Protein AF-A0A3B0CMA8-F1 (afdb_monomer_lite)

Sequence (185 aa):
MLLIARDKTKPLERLKWAKNGLKLLDKAVAAAPNDSRIRYLRGRSAYRLPEKHFQRTQTVIEDYNFVLNQEVKLGSIDYTRLSYELGEAYRRIGRNEDAARCWTKLEQQTQDPEFKRLLGQKLQLLKGKPAVEHIESNESITSMLLKRTASAAGTVFLDWVEENKKKEERRERKRRKKEKKRKRH

pLDDT: mean 83.69, std 16.42, range [41.59, 98.44]

Radius of gyration: 21.38 Å; chains: 1; bounding box: 40×53×67 Å

InterPro domains:
  IPR011990 Tetratricopeptide-like helical domain superfamily [G3DSA:1.25.40.10] (10-141)
  IPR011990 Tetratricopeptide-like helical domain superfamily [SSF48452] (20-126)

Foldseek 3Di:
DLVVLVPDPDPVVSVVVLVVVLVVLVVVCVVPVLDLVSLVVNLVSLLPDDCLPPVCLVSNLVSLVSQLPDPDHDPPDDNLVSLLSNLVSCVSQQQLLVSLVSLVVSLVVDPDPVSVVVSVVSNVVSPPRDNGDHDDSPDDPVRVVVVVVCVPPPPPVVVVVVVVVVVVVVVVVVVVVVVVVVVVD

Structure (mmCIF, N/CA/C/O backbone):
data_AF-A0A3B0CMA8-F1
#
_entry.id   AF-A0A3B0CMA8-F1
#
loop_
_atom_site.group_PDB
_atom_site.id
_atom_site.type_symbol
_atom_site.label_atom_id
_atom_site.label_alt_id
_atom_site.label_comp_id
_atom_site.label_asym_id
_atom_site.label_entity_id
_atom_site.label_seq_id
_atom_site.pdbx_PDB_ins_code
_atom_site.Cartn_x
_atom_site.Cartn_y
_atom_site.Cartn_z
_atom_site.occupancy
_atom_site.B_iso_or_equiv
_atom_site.auth_seq_id
_atom_site.auth_comp_id
_atom_site.auth_asym_id
_atom_site.auth_atom_id
_atom_site.pdbx_PDB_model_num
ATOM 1 N N . MET A 1 1 ? 17.154 -2.423 -10.302 1.00 76.12 1 MET A N 1
ATOM 2 C CA . MET A 1 1 ? 16.879 -1.076 -10.868 1.00 76.12 1 MET A CA 1
ATOM 3 C C . MET A 1 1 ? 16.210 -0.122 -9.881 1.00 76.12 1 MET A C 1
ATOM 5 O O . MET A 1 1 ? 16.657 1.011 -9.791 1.00 76.12 1 MET A O 1
ATOM 9 N N . LEU A 1 2 ? 15.206 -0.545 -9.101 1.00 78.50 2 LEU A N 1
ATOM 10 C CA . LEU A 1 2 ? 14.664 0.296 -8.016 1.00 78.50 2 LEU A CA 1
ATOM 11 C C . LEU A 1 2 ? 15.704 0.622 -6.932 1.00 78.50 2 LEU A C 1
ATOM 13 O O . LEU A 1 2 ? 15.775 1.761 -6.491 1.00 78.50 2 LEU A O 1
ATOM 17 N N . LEU A 1 3 ? 16.560 -0.343 -6.576 1.00 82.12 3 LEU A N 1
ATOM 18 C CA . LEU A 1 3 ? 17.692 -0.103 -5.671 1.00 82.12 3 LEU A CA 1
ATOM 19 C C . LEU A 1 3 ? 18.660 0.946 -6.237 1.00 82.12 3 LEU A C 1
ATOM 21 O O . LEU A 1 3 ? 18.992 1.897 -5.550 1.00 82.12 3 LEU A O 1
ATOM 25 N N . ILE A 1 4 ? 18.980 0.865 -7.534 1.00 79.62 4 ILE A N 1
ATOM 26 C CA . ILE A 1 4 ? 19.801 1.883 -8.210 1.00 79.62 4 ILE A CA 1
ATOM 27 C C . ILE A 1 4 ? 19.158 3.267 -8.096 1.00 79.62 4 ILE A C 1
ATOM 29 O O . ILE A 1 4 ? 19.856 4.239 -7.845 1.00 79.62 4 ILE A O 1
ATOM 33 N N . ALA A 1 5 ? 17.834 3.372 -8.258 1.00 78.69 5 ALA A N 1
ATOM 34 C CA . ALA A 1 5 ? 17.130 4.643 -8.121 1.00 78.69 5 ALA A CA 1
ATOM 35 C C . ALA A 1 5 ? 17.292 5.252 -6.721 1.00 78.69 5 ALA A C 1
ATOM 37 O O . ALA A 1 5 ? 17.503 6.457 -6.616 1.00 78.69 5 ALA A O 1
ATOM 38 N N . ARG A 1 6 ? 17.216 4.430 -5.664 1.00 83.00 6 ARG A N 1
ATOM 39 C CA . ARG A 1 6 ? 17.401 4.868 -4.271 1.00 83.00 6 ARG A CA 1
ATOM 40 C C . ARG A 1 6 ? 18.747 5.561 -4.077 1.00 83.00 6 ARG A C 1
ATOM 42 O O . ARG A 1 6 ? 18.799 6.587 -3.411 1.00 83.00 6 ARG A O 1
ATOM 49 N N . ASP A 1 7 ? 19.787 5.031 -4.709 1.00 86.75 7 ASP A N 1
ATOM 50 C CA . ASP A 1 7 ? 21.162 5.493 -4.523 1.00 86.75 7 ASP A CA 1
ATOM 51 C C . ASP A 1 7 ? 21.525 6.670 -5.464 1.00 86.75 7 ASP A C 1
ATOM 53 O O . ASP A 1 7 ? 22.642 7.184 -5.433 1.00 86.75 7 ASP A O 1
ATOM 57 N N . LYS A 1 8 ? 20.591 7.140 -6.312 1.00 86.88 8 LYS A N 1
ATOM 58 C CA . LYS A 1 8 ? 20.798 8.330 -7.154 1.00 86.88 8 LYS A CA 1
ATOM 59 C C . LYS A 1 8 ? 20.472 9.621 -6.409 1.00 86.88 8 LYS A C 1
ATOM 61 O O . LYS A 1 8 ? 19.351 9.828 -5.952 1.00 86.88 8 LYS A O 1
ATOM 66 N N . THR A 1 9 ? 21.427 10.547 -6.430 1.00 86.06 9 THR A N 1
ATOM 67 C CA . THR A 1 9 ? 21.288 11.907 -5.888 1.00 86.06 9 THR A CA 1
ATOM 68 C C . THR A 1 9 ? 20.537 12.844 -6.839 1.00 86.06 9 THR A C 1
ATOM 70 O O . THR A 1 9 ? 19.748 13.677 -6.399 1.00 86.06 9 THR A O 1
ATOM 73 N N . LYS A 1 10 ? 20.716 12.681 -8.159 1.00 88.88 10 LYS A N 1
ATOM 74 C CA . LYS A 1 10 ? 20.058 13.508 -9.185 1.00 88.88 10 LYS A CA 1
ATOM 75 C C . LYS A 1 10 ? 18.576 13.121 -9.360 1.00 88.88 10 LYS A C 1
ATOM 77 O O . LYS A 1 10 ? 18.296 11.977 -9.741 1.00 88.88 10 LYS A O 1
ATOM 82 N N . PRO A 1 11 ? 17.613 14.054 -9.197 1.00 85.12 11 PRO A N 1
ATOM 83 C CA . PRO A 1 11 ? 16.179 13.740 -9.236 1.00 85.12 11 PRO A CA 1
ATOM 84 C C . PRO A 1 11 ? 15.692 13.078 -10.534 1.00 85.12 11 PRO A C 1
ATOM 86 O O . PRO A 1 11 ? 14.921 12.117 -10.485 1.00 85.12 11 PRO A O 1
ATOM 89 N N . LEU A 1 12 ? 16.158 13.551 -11.697 1.00 86.88 12 LEU A N 1
ATOM 90 C CA . LEU A 1 12 ? 15.753 13.005 -13.000 1.00 86.88 12 LEU A CA 1
ATOM 91 C C . LEU A 1 12 ? 16.277 11.581 -13.225 1.00 86.88 12 LEU A C 1
ATOM 93 O O . LEU A 1 12 ? 15.557 10.728 -13.749 1.00 86.88 12 LEU A O 1
ATOM 97 N N . GLU A 1 13 ? 17.505 11.293 -12.789 1.00 86.31 13 GLU A N 1
ATOM 98 C CA . GLU A 1 13 ? 18.059 9.939 -12.858 1.00 86.31 13 GLU A CA 1
ATOM 99 C C . GLU A 1 13 ? 17.306 8.993 -11.928 1.00 86.31 13 GLU A C 1
ATOM 101 O O . GLU A 1 13 ? 16.922 7.899 -12.347 1.00 86.31 13 GLU A O 1
ATOM 106 N N . ARG A 1 14 ? 17.025 9.431 -10.695 1.00 85.50 14 ARG A N 1
ATOM 107 C CA . ARG A 1 14 ? 16.215 8.668 -9.741 1.00 85.50 14 ARG A CA 1
ATOM 108 C C . ARG A 1 14 ? 14.851 8.315 -10.330 1.00 85.50 14 ARG A C 1
ATOM 110 O O . ARG A 1 14 ? 14.454 7.151 -10.296 1.00 85.50 14 ARG A O 1
ATOM 117 N N . LEU A 1 15 ? 14.165 9.282 -10.942 1.00 86.88 15 LEU A N 1
ATOM 118 C CA . LEU A 1 15 ? 12.881 9.048 -11.605 1.00 86.88 15 LEU A CA 1
ATOM 119 C C . LEU A 1 15 ? 13.002 8.030 -12.752 1.00 86.88 15 LEU A C 1
ATOM 121 O O . LEU A 1 15 ? 12.192 7.104 -12.842 1.00 86.88 15 LEU A O 1
ATOM 125 N N . LYS A 1 16 ? 14.018 8.172 -13.614 1.00 87.88 16 LYS A N 1
ATOM 126 C CA . LYS A 1 16 ? 14.279 7.253 -14.736 1.00 87.88 16 LYS A CA 1
ATOM 127 C C . LYS A 1 16 ? 14.483 5.817 -14.248 1.00 87.88 16 LYS A C 1
ATOM 129 O O . LYS A 1 16 ? 13.831 4.898 -14.748 1.00 87.88 16 LYS A O 1
ATOM 134 N N . TRP A 1 17 ? 15.358 5.615 -13.265 1.00 89.88 17 TRP A N 1
ATOM 135 C CA . TRP A 1 17 ? 15.661 4.285 -12.734 1.00 89.88 17 TRP A CA 1
ATOM 136 C C . TRP A 1 17 ? 14.481 3.674 -11.974 1.00 89.88 17 TRP A C 1
ATOM 138 O O . TRP A 1 17 ? 14.234 2.474 -12.120 1.00 89.88 17 TRP A O 1
ATOM 148 N N . ALA A 1 18 ? 13.700 4.488 -11.255 1.00 90.31 18 ALA A N 1
ATOM 149 C CA . ALA A 1 18 ? 12.473 4.037 -10.603 1.00 90.31 18 ALA A CA 1
ATOM 150 C C . ALA A 1 18 ? 11.464 3.516 -11.636 1.00 90.31 18 ALA A C 1
ATOM 152 O O . ALA A 1 18 ? 11.018 2.373 -11.533 1.00 90.31 18 ALA A O 1
ATOM 153 N N . LYS A 1 19 ? 11.183 4.291 -12.696 1.00 89.94 19 LYS A N 1
ATOM 154 C CA . LYS A 1 19 ? 10.293 3.864 -13.791 1.00 89.94 19 LYS A CA 1
ATOM 155 C C . LYS A 1 19 ? 10.778 2.577 -14.465 1.00 89.94 19 LYS A C 1
ATOM 157 O O . LYS A 1 19 ? 9.969 1.704 -14.766 1.00 89.94 19 LYS A O 1
ATOM 162 N N . ASN A 1 20 ? 12.085 2.428 -14.678 1.00 92.56 20 ASN A N 1
ATOM 163 C CA . ASN A 1 20 ? 12.644 1.208 -15.265 1.00 92.56 20 ASN A CA 1
ATOM 164 C C . ASN A 1 20 ? 12.491 -0.011 -14.347 1.00 92.56 20 ASN A C 1
ATOM 166 O O . ASN A 1 20 ? 12.149 -1.092 -14.822 1.00 92.56 20 ASN A O 1
ATOM 170 N N . GLY A 1 21 ? 12.718 0.148 -13.042 1.00 93.56 21 GLY A N 1
ATOM 171 C CA . GLY A 1 21 ? 12.527 -0.945 -12.091 1.00 93.56 21 GLY A CA 1
ATOM 172 C C . GLY A 1 21 ? 11.065 -1.353 -11.934 1.00 93.56 21 GLY A C 1
ATOM 173 O O . GLY A 1 21 ? 10.783 -2.545 -11.883 1.00 93.56 21 GLY A O 1
ATOM 174 N N . LEU A 1 22 ? 10.138 -0.396 -11.969 1.00 94.50 22 LEU A N 1
ATOM 175 C CA . LEU A 1 22 ? 8.703 -0.684 -11.995 1.00 94.50 22 LEU A CA 1
ATOM 176 C C . LEU A 1 22 ? 8.294 -1.476 -13.239 1.00 94.50 22 LEU A C 1
ATOM 178 O O . LEU A 1 22 ? 7.608 -2.482 -13.109 1.00 94.50 22 LEU A O 1
ATOM 182 N N . LYS A 1 23 ? 8.789 -1.099 -14.426 1.00 96.06 23 LYS A N 1
ATOM 183 C CA . LYS A 1 23 ? 8.548 -1.861 -15.665 1.00 96.06 23 LYS A CA 1
ATOM 184 C C . LYS A 1 23 ? 9.058 -3.299 -15.585 1.00 96.06 23 LYS A C 1
ATOM 186 O O . LYS A 1 23 ? 8.470 -4.185 -16.194 1.00 96.06 23 LYS A O 1
ATOM 191 N N . LEU A 1 24 ? 10.169 -3.532 -14.885 1.00 97.12 24 LEU A N 1
ATOM 192 C CA . LEU A 1 24 ? 10.689 -4.883 -14.686 1.00 97.12 24 LEU A CA 1
ATOM 193 C C . LEU A 1 24 ? 9.762 -5.704 -13.781 1.00 97.12 24 LEU A C 1
ATOM 195 O O . LEU A 1 24 ? 9.469 -6.848 -14.107 1.00 97.12 24 LEU A O 1
ATOM 199 N N . LEU A 1 25 ? 9.260 -5.108 -12.696 1.00 96.94 25 LEU A N 1
ATOM 200 C CA . LEU A 1 25 ? 8.291 -5.756 -11.808 1.00 96.94 25 LEU A CA 1
ATOM 201 C C . LEU A 1 25 ? 6.957 -6.031 -12.511 1.00 96.94 25 LEU A C 1
ATOM 203 O O . LEU A 1 25 ? 6.388 -7.099 -12.322 1.00 96.94 25 LEU A O 1
ATOM 207 N N . ASP A 1 26 ? 6.494 -5.121 -13.371 1.00 97.88 26 ASP A N 1
ATOM 208 C CA . ASP A 1 26 ? 5.292 -5.342 -14.186 1.00 97.88 26 ASP A CA 1
ATOM 209 C C . ASP A 1 26 ? 5.453 -6.561 -15.098 1.00 97.88 26 ASP A C 1
ATOM 211 O O . ASP A 1 26 ? 4.561 -7.402 -15.168 1.00 97.88 26 ASP A O 1
ATOM 215 N N . LYS A 1 27 ? 6.615 -6.698 -15.748 1.00 98.12 27 LYS A N 1
ATOM 216 C CA . LYS A 1 27 ? 6.932 -7.877 -16.566 1.00 98.12 27 LYS A CA 1
ATOM 217 C C . LYS A 1 27 ? 7.026 -9.156 -15.737 1.00 98.12 27 LYS A C 1
ATOM 219 O O . LYS A 1 27 ? 6.585 -10.195 -16.208 1.00 98.12 27 LYS A O 1
ATOM 224 N N . ALA A 1 28 ? 7.588 -9.085 -14.531 1.00 98.00 28 ALA A N 1
ATOM 225 C CA . ALA A 1 28 ? 7.693 -10.241 -13.647 1.00 98.00 28 ALA A CA 1
ATOM 226 C C . ALA A 1 28 ? 6.307 -10.745 -13.215 1.00 98.00 28 ALA A C 1
ATOM 228 O O . ALA A 1 28 ? 6.042 -11.936 -13.326 1.00 98.00 28 ALA A O 1
ATOM 229 N N . VAL A 1 29 ? 5.398 -9.845 -12.815 1.00 98.19 29 VAL A N 1
ATOM 230 C CA . VAL A 1 29 ? 4.007 -10.226 -12.505 1.00 98.19 29 VAL A CA 1
ATOM 231 C C . VAL A 1 29 ? 3.285 -10.737 -13.750 1.00 98.19 29 VAL A C 1
ATOM 233 O O . VAL A 1 29 ? 2.543 -11.704 -13.657 1.00 98.19 29 VAL A O 1
ATOM 236 N N . ALA A 1 30 ? 3.513 -10.143 -14.925 1.00 97.88 30 ALA A N 1
ATOM 237 C CA . ALA A 1 30 ? 2.916 -10.643 -16.164 1.00 97.88 30 ALA A CA 1
ATOM 238 C C . ALA A 1 30 ? 3.392 -12.064 -16.525 1.00 97.88 30 ALA A C 1
ATOM 240 O O . ALA A 1 30 ? 2.615 -12.841 -17.068 1.00 97.88 30 ALA A O 1
ATOM 241 N N . ALA A 1 31 ? 4.648 -12.405 -16.224 1.00 98.25 31 ALA A N 1
ATOM 242 C CA . ALA A 1 31 ? 5.205 -13.735 -16.469 1.00 98.25 31 ALA A CA 1
ATOM 243 C C . ALA A 1 31 ? 4.761 -14.777 -15.426 1.00 98.25 31 ALA A C 1
ATOM 245 O O . ALA A 1 31 ? 4.599 -15.944 -15.764 1.00 98.25 31 ALA A O 1
ATOM 246 N N . ALA A 1 32 ? 4.557 -14.360 -14.176 1.00 97.50 32 ALA A N 1
ATOM 247 C CA . ALA A 1 32 ? 4.147 -15.223 -13.071 1.00 97.50 32 ALA A CA 1
ATOM 248 C C . ALA A 1 32 ? 3.004 -14.565 -12.272 1.00 97.50 32 ALA A C 1
ATOM 250 O O . ALA A 1 32 ? 3.209 -14.081 -11.154 1.00 97.50 32 ALA A O 1
ATOM 251 N N . PRO A 1 33 ? 1.778 -14.526 -12.829 1.00 96.38 33 PRO A N 1
ATOM 252 C CA . PRO A 1 33 ? 0.671 -13.769 -12.251 1.00 96.38 33 PRO A CA 1
ATOM 253 C C . PRO A 1 33 ? 0.144 -14.351 -10.943 1.00 96.38 33 PRO A C 1
ATOM 255 O O . PRO A 1 33 ? -0.548 -13.635 -10.233 1.00 96.38 33 PRO A O 1
ATOM 258 N N . ASN A 1 34 ? 0.459 -15.599 -10.599 1.00 95.88 34 ASN A N 1
ATOM 259 C CA . ASN A 1 34 ? 0.008 -16.220 -9.351 1.00 95.88 34 ASN A CA 1
ATOM 260 C C . ASN A 1 34 ? 1.095 -16.245 -8.266 1.00 95.88 34 ASN A C 1
ATOM 262 O O . ASN A 1 34 ? 0.869 -16.767 -7.179 1.00 95.88 34 ASN A O 1
ATOM 266 N N . ASP A 1 35 ? 2.270 -15.667 -8.533 1.00 95.50 35 ASP A N 1
ATOM 267 C CA . ASP A 1 35 ? 3.348 -15.601 -7.551 1.00 95.50 35 ASP A CA 1
ATOM 268 C C . ASP A 1 35 ? 3.109 -14.449 -6.557 1.00 95.50 35 ASP A C 1
ATOM 270 O O . ASP A 1 35 ? 3.306 -13.259 -6.844 1.00 95.50 35 ASP A O 1
ATOM 274 N N . SER A 1 36 ? 2.702 -14.827 -5.346 1.00 95.06 36 SER A N 1
ATOM 275 C CA . SER A 1 36 ? 2.446 -13.923 -4.220 1.00 95.06 36 SER A CA 1
ATOM 276 C C . SER A 1 36 ? 3.664 -13.092 -3.829 1.00 95.06 36 SER A C 1
ATOM 278 O O . SER A 1 36 ? 3.519 -11.943 -3.405 1.00 95.06 36 SER A O 1
ATOM 280 N N . ARG A 1 37 ? 4.878 -13.630 -3.981 1.00 94.88 37 ARG A N 1
ATOM 281 C CA . ARG A 1 37 ? 6.114 -12.936 -3.610 1.00 94.88 37 ARG A CA 1
ATOM 282 C C . ARG A 1 37 ? 6.425 -11.829 -4.606 1.00 94.88 37 ARG A C 1
ATOM 284 O O . ARG A 1 37 ? 6.764 -10.720 -4.189 1.00 94.88 37 ARG A O 1
ATOM 291 N N . ILE A 1 38 ? 6.270 -12.091 -5.902 1.00 96.12 38 ILE A N 1
ATOM 292 C CA . ILE A 1 38 ? 6.492 -11.081 -6.947 1.00 96.12 38 ILE A CA 1
ATOM 293 C C . ILE A 1 38 ? 5.455 -9.958 -6.830 1.00 96.12 38 ILE A C 1
ATOM 295 O O . ILE A 1 38 ? 5.825 -8.780 -6.867 1.00 96.12 38 ILE A O 1
ATOM 299 N N . ARG A 1 39 ? 4.178 -10.295 -6.611 1.00 97.06 39 ARG A N 1
ATOM 300 C CA . ARG A 1 39 ? 3.126 -9.291 -6.375 1.00 97.06 39 ARG A CA 1
ATOM 301 C C . ARG A 1 39 ? 3.364 -8.485 -5.109 1.00 97.06 39 ARG A C 1
ATOM 303 O O . ARG A 1 39 ? 3.294 -7.261 -5.157 1.00 97.06 39 ARG A O 1
ATOM 310 N N . TYR A 1 40 ? 3.744 -9.131 -4.007 1.00 96.12 40 TYR A N 1
ATOM 311 C CA . TYR A 1 40 ? 4.124 -8.421 -2.787 1.00 96.12 40 TYR A CA 1
ATOM 312 C C . TYR A 1 40 ? 5.263 -7.426 -3.044 1.00 96.12 40 TYR A C 1
ATOM 314 O O . TYR A 1 40 ? 5.170 -6.261 -2.658 1.00 96.12 40 TYR A O 1
ATOM 322 N N . LEU A 1 41 ? 6.320 -7.845 -3.749 1.00 95.25 41 LEU A N 1
ATOM 323 C CA . LEU A 1 41 ? 7.444 -6.971 -4.095 1.00 95.25 41 LEU A CA 1
ATOM 324 C C . LEU A 1 41 ? 7.013 -5.788 -4.971 1.00 95.25 41 LEU A C 1
ATOM 326 O O . LEU A 1 41 ? 7.472 -4.660 -4.741 1.00 95.25 41 LEU A O 1
ATOM 330 N N . ARG A 1 42 ? 6.126 -6.018 -5.948 1.00 97.25 42 ARG A N 1
ATOM 331 C CA . ARG A 1 42 ? 5.570 -4.958 -6.799 1.00 97.25 42 ARG A CA 1
ATOM 332 C C . ARG A 1 42 ? 4.722 -3.978 -5.996 1.00 97.25 42 ARG A C 1
ATOM 334 O O . ARG A 1 42 ? 5.025 -2.782 -6.034 1.00 97.25 42 ARG A O 1
ATOM 341 N N . GLY A 1 43 ? 3.774 -4.469 -5.203 1.00 97.00 43 GLY A N 1
ATOM 342 C CA . GLY A 1 43 ? 2.938 -3.658 -4.321 1.00 97.00 43 GLY A CA 1
ATOM 343 C C . GLY A 1 43 ? 3.765 -2.834 -3.332 1.00 97.00 43 GLY A C 1
ATOM 344 O O . GLY A 1 43 ? 3.615 -1.616 -3.267 1.00 97.00 43 GLY A O 1
ATOM 345 N N . ARG A 1 44 ? 4.735 -3.442 -2.634 1.00 95.31 44 ARG A N 1
ATOM 346 C CA . ARG A 1 44 ? 5.593 -2.735 -1.661 1.00 95.31 44 ARG A CA 1
ATOM 347 C C . ARG A 1 44 ? 6.451 -1.656 -2.302 1.00 95.31 44 ARG A C 1
ATOM 349 O O . ARG A 1 44 ? 6.622 -0.577 -1.730 1.00 95.31 44 ARG A O 1
ATOM 356 N N . SER A 1 45 ? 6.993 -1.943 -3.483 1.00 94.75 45 SER A N 1
ATOM 357 C CA . SER A 1 45 ? 7.787 -0.974 -4.240 1.00 94.75 45 SER A CA 1
ATOM 358 C C . SER A 1 45 ? 6.930 0.196 -4.716 1.00 94.75 45 SER A C 1
ATOM 360 O O . SER A 1 45 ? 7.370 1.341 -4.646 1.00 94.75 45 SER A O 1
ATOM 362 N N . ALA A 1 46 ? 5.708 -0.084 -5.175 1.00 95.69 46 ALA A N 1
ATOM 363 C CA . ALA A 1 46 ? 4.766 0.915 -5.661 1.00 95.69 46 ALA A CA 1
ATOM 364 C C . ALA A 1 46 ? 4.154 1.768 -4.536 1.00 95.69 46 ALA A C 1
ATOM 366 O O . ALA A 1 46 ? 4.002 2.974 -4.710 1.00 95.69 46 ALA A O 1
ATOM 367 N N . TYR A 1 47 ? 3.878 1.186 -3.366 1.00 96.06 47 TYR A N 1
ATOM 368 C CA . TYR A 1 47 ? 3.240 1.864 -2.229 1.00 96.06 47 TYR A CA 1
ATOM 369 C C . TYR A 1 47 ? 4.028 3.073 -1.717 1.00 96.06 47 TYR A C 1
ATOM 371 O O . TYR A 1 47 ? 3.450 4.032 -1.204 1.00 96.06 47 TYR A O 1
ATOM 379 N N . ARG A 1 48 ? 5.354 3.055 -1.860 1.00 91.12 48 ARG A N 1
ATOM 380 C CA . ARG A 1 48 ? 6.229 4.149 -1.414 1.00 91.12 48 ARG A CA 1
ATOM 381 C C . ARG A 1 48 ? 6.317 5.305 -2.413 1.00 91.12 48 ARG A C 1
ATOM 383 O O . ARG A 1 48 ? 7.038 6.266 -2.158 1.00 91.12 48 ARG A O 1
ATOM 390 N N . LEU A 1 49 ? 5.647 5.205 -3.559 1.00 89.81 49 LEU A N 1
ATOM 391 C CA . LEU A 1 49 ? 5.767 6.184 -4.629 1.00 89.81 49 LEU A CA 1
ATOM 392 C C . LEU A 1 49 ? 4.676 7.256 -4.542 1.00 89.81 49 LEU A C 1
ATOM 394 O O . LEU A 1 49 ? 3.528 6.937 -4.240 1.00 89.81 49 LEU A O 1
ATOM 398 N N . PRO A 1 50 ? 5.003 8.523 -4.855 1.00 88.81 50 PRO A N 1
ATOM 399 C CA . PRO A 1 50 ? 4.006 9.582 -4.930 1.00 88.81 50 PRO A CA 1
ATOM 400 C C . PRO A 1 50 ? 2.984 9.314 -6.039 1.00 88.81 50 PRO A C 1
ATOM 402 O O . PRO A 1 50 ? 3.346 9.237 -7.220 1.00 88.81 50 PRO A O 1
ATOM 405 N N . GLU A 1 51 ? 1.705 9.237 -5.669 1.00 89.19 51 GLU A N 1
ATOM 406 C CA . GLU A 1 51 ? 0.622 8.904 -6.601 1.00 89.19 51 GLU A CA 1
ATOM 407 C C . GLU A 1 51 ? 0.570 9.863 -7.793 1.00 89.19 51 GLU A C 1
ATOM 409 O O . GLU A 1 51 ? 0.509 9.435 -8.942 1.00 89.19 51 GLU A O 1
ATOM 414 N N . LYS A 1 52 ? 0.764 11.158 -7.533 1.00 84.88 52 LYS A N 1
ATOM 415 C CA . LYS A 1 52 ? 0.772 12.234 -8.533 1.00 84.88 52 LYS A CA 1
ATOM 416 C C . LYS A 1 52 ? 1.712 12.008 -9.729 1.00 84.88 52 LYS A C 1
ATOM 418 O O . LYS A 1 52 ? 1.466 12.545 -10.805 1.00 84.88 52 LYS A O 1
ATOM 423 N N . HIS A 1 53 ? 2.804 11.259 -9.565 1.00 83.25 53 HIS A N 1
ATOM 424 C CA . HIS A 1 53 ? 3.806 11.067 -10.628 1.00 83.25 53 HIS A CA 1
ATOM 425 C C . HIS A 1 53 ? 3.836 9.664 -11.207 1.00 83.25 53 HIS A C 1
ATOM 427 O O . HIS A 1 53 ? 4.309 9.472 -12.331 1.00 83.25 53 HIS A O 1
ATOM 433 N N . PHE A 1 54 ? 3.414 8.688 -10.414 1.00 89.56 54 PHE A N 1
ATOM 434 C CA . PHE A 1 54 ? 3.554 7.285 -10.759 1.00 89.56 54 PHE A CA 1
ATOM 435 C C . PHE A 1 54 ? 2.212 6.636 -11.077 1.00 89.56 54 PHE A C 1
ATOM 437 O O . PHE A 1 54 ? 2.212 5.737 -11.915 1.00 89.56 54 PHE A O 1
ATOM 444 N N . GLN A 1 55 ? 1.116 7.099 -10.464 1.00 91.81 55 GLN A N 1
ATOM 445 C CA . GLN A 1 55 ? -0.233 6.550 -10.629 1.00 91.81 55 GLN A CA 1
ATOM 446 C C . GLN A 1 55 ? -0.246 5.033 -10.395 1.00 91.81 55 GLN A C 1
ATOM 448 O O . GLN A 1 55 ? -0.572 4.242 -11.279 1.00 91.81 55 GLN A O 1
ATOM 453 N N . ARG A 1 56 ? 0.259 4.607 -9.228 1.00 95.19 56 ARG A N 1
ATOM 454 C CA . ARG A 1 56 ? 0.496 3.180 -8.918 1.00 95.19 56 ARG A CA 1
ATOM 455 C C . ARG A 1 56 ? -0.325 2.683 -7.746 1.00 95.19 56 ARG A C 1
ATOM 457 O O . ARG A 1 56 ? -0.253 1.496 -7.445 1.00 95.19 56 ARG A O 1
ATOM 464 N N . THR A 1 57 ? -1.105 3.541 -7.100 1.00 96.56 57 THR A N 1
ATOM 465 C CA . THR A 1 57 ? -1.909 3.142 -5.944 1.00 96.56 57 THR A CA 1
ATOM 466 C C . THR A 1 57 ? -2.922 2.061 -6.315 1.00 96.56 57 THR A C 1
ATOM 468 O O . THR A 1 57 ? -3.073 1.101 -5.567 1.00 96.56 57 THR A O 1
ATOM 471 N N . GLN A 1 58 ? -3.506 2.117 -7.514 1.00 96.81 58 GLN A N 1
ATOM 472 C CA . GLN A 1 58 ? -4.369 1.042 -8.011 1.00 96.81 58 GLN A CA 1
ATOM 473 C C . GLN A 1 58 ? -3.626 -0.305 -8.131 1.00 96.81 58 GLN A C 1
ATOM 475 O O . GLN A 1 58 ? -4.123 -1.329 -7.672 1.00 96.81 58 GLN A O 1
ATOM 480 N N . THR A 1 59 ? -2.387 -0.306 -8.637 1.00 97.69 59 THR A N 1
ATOM 481 C CA . THR A 1 59 ? -1.542 -1.516 -8.676 1.00 97.69 59 THR A CA 1
ATOM 482 C C . THR A 1 59 ? -1.234 -2.047 -7.274 1.00 97.69 59 THR A C 1
ATOM 484 O O . THR A 1 59 ? -1.214 -3.256 -7.064 1.00 97.69 59 THR A O 1
ATOM 487 N N . VAL A 1 60 ? -1.012 -1.158 -6.298 1.00 98.38 60 VAL A N 1
ATOM 488 C CA . VAL A 1 60 ? -0.810 -1.551 -4.893 1.00 98.38 60 VAL A CA 1
ATOM 489 C C . VAL A 1 60 ? -2.044 -2.257 -4.351 1.00 98.38 60 VAL A C 1
ATOM 491 O O . VAL A 1 60 ? -1.910 -3.313 -3.744 1.00 98.38 60 VAL A O 1
ATOM 494 N N . ILE A 1 61 ? -3.229 -1.692 -4.588 1.00 98.44 61 ILE A N 1
ATOM 495 C CA . ILE A 1 61 ? -4.505 -2.262 -4.149 1.00 98.44 61 ILE A CA 1
ATOM 496 C C . ILE A 1 61 ? -4.680 -3.672 -4.720 1.00 98.44 61 ILE A C 1
ATOM 498 O O . ILE A 1 61 ? -4.989 -4.602 -3.978 1.00 98.44 61 ILE A O 1
ATOM 502 N N . GLU A 1 62 ? -4.443 -3.853 -6.017 1.00 98.12 62 GLU A N 1
ATOM 503 C CA . GLU A 1 62 ? -4.541 -5.158 -6.681 1.00 98.12 62 GLU A CA 1
ATOM 504 C C . GLU A 1 62 ? -3.568 -6.186 -6.091 1.00 98.12 62 GLU A C 1
ATOM 506 O O . GLU A 1 62 ? -3.964 -7.305 -5.759 1.00 98.12 62 GLU A O 1
ATOM 511 N N . ASP A 1 63 ? -2.299 -5.810 -5.926 1.00 98.25 63 ASP A N 1
ATOM 512 C CA . ASP A 1 63 ? -1.268 -6.712 -5.412 1.00 98.25 63 ASP A CA 1
ATOM 513 C C . ASP A 1 63 ? -1.481 -7.065 -3.941 1.00 98.25 63 ASP A C 1
ATOM 515 O O . ASP A 1 63 ? -1.318 -8.220 -3.549 1.00 98.25 63 ASP A O 1
ATOM 519 N N . TYR A 1 64 ? -1.847 -6.088 -3.115 1.00 97.75 64 TYR A N 1
ATOM 520 C CA . TYR A 1 64 ? -2.067 -6.310 -1.690 1.00 97.75 64 TYR A CA 1
ATOM 521 C C . TYR A 1 64 ? -3.305 -7.168 -1.449 1.00 97.75 64 TYR A C 1
ATOM 523 O O . TYR A 1 64 ? -3.218 -8.110 -0.665 1.00 97.75 64 TYR A O 1
ATOM 531 N N . ASN A 1 65 ? -4.414 -6.915 -2.155 1.00 97.69 65 ASN A N 1
ATOM 532 C CA . ASN A 1 65 ? -5.589 -7.788 -2.094 1.00 97.69 65 ASN A CA 1
ATOM 533 C C . ASN A 1 65 ? -5.233 -9.220 -2.500 1.00 97.69 65 ASN A C 1
ATOM 535 O O . ASN A 1 65 ? -5.593 -10.161 -1.796 1.00 97.69 65 ASN A O 1
ATOM 539 N N . PHE A 1 66 ? -4.477 -9.390 -3.591 1.00 97.06 66 PHE A N 1
ATOM 540 C CA . PHE A 1 66 ? -4.044 -10.715 -4.025 1.00 97.06 66 PHE A CA 1
ATOM 541 C C . PHE A 1 66 ? -3.271 -11.446 -2.922 1.00 97.06 66 PHE A C 1
ATOM 543 O O . PHE A 1 66 ? -3.580 -12.596 -2.629 1.00 97.06 66 PHE A O 1
ATOM 550 N N . VAL A 1 67 ? -2.294 -10.780 -2.297 1.00 96.06 67 VAL A N 1
ATOM 551 C CA . VAL A 1 67 ? -1.439 -11.369 -1.250 1.00 96.06 67 VAL A CA 1
ATOM 552 C C . VAL A 1 67 ? -2.218 -11.641 0.042 1.00 96.06 67 VAL A C 1
ATOM 554 O O . VAL A 1 67 ? -1.986 -12.659 0.695 1.00 96.06 67 VAL A O 1
ATOM 557 N N . LEU A 1 68 ? -3.144 -10.757 0.420 1.00 94.81 68 LEU A N 1
ATOM 558 C CA . LEU A 1 68 ? -3.981 -10.921 1.612 1.00 94.81 68 LEU A CA 1
ATOM 559 C C . LEU A 1 68 ? -4.954 -12.098 1.475 1.00 94.81 68 LEU A C 1
ATOM 561 O O . LEU A 1 68 ? -5.192 -12.787 2.469 1.00 94.81 68 LEU A O 1
ATOM 565 N N . ASN A 1 69 ? -5.443 -12.367 0.263 1.00 94.75 69 ASN A N 1
ATOM 566 C CA . ASN A 1 69 ? -6.425 -13.418 -0.019 1.00 94.75 69 ASN A CA 1
ATOM 567 C C . ASN A 1 69 ? -5.815 -14.809 -0.261 1.00 94.75 69 ASN A C 1
ATOM 569 O O . ASN A 1 69 ? -6.555 -15.755 -0.501 1.00 94.75 69 ASN A O 1
ATOM 573 N N . GLN A 1 70 ? -4.490 -14.963 -0.189 1.00 91.81 70 GLN A N 1
ATOM 574 C CA . GLN A 1 70 ? -3.856 -16.281 -0.296 1.00 91.81 70 GLN A CA 1
ATOM 575 C C . GLN A 1 70 ? -4.105 -17.132 0.947 1.00 91.81 70 GLN A C 1
ATOM 577 O O . GLN A 1 70 ? -3.984 -16.631 2.071 1.00 91.81 70 GLN A O 1
ATOM 582 N N . GLU A 1 71 ? -4.360 -18.423 0.740 1.00 83.94 71 GLU A N 1
ATOM 583 C CA . GLU A 1 71 ? -4.452 -19.420 1.813 1.00 83.94 71 GLU A CA 1
ATOM 584 C C . GLU A 1 71 ? -3.090 -19.618 2.485 1.00 83.94 71 GLU A C 1
ATOM 586 O O . GLU A 1 71 ? -2.957 -19.482 3.702 1.00 83.94 71 GLU A O 1
ATOM 591 N N . VAL A 1 72 ? -2.048 -19.839 1.679 1.00 85.44 72 VAL A N 1
ATOM 592 C CA . VAL A 1 72 ? -0.678 -20.002 2.171 1.00 85.44 72 VAL A CA 1
ATOM 593 C C . VAL A 1 72 ? -0.038 -18.633 2.376 1.00 85.44 72 VAL A C 1
ATOM 595 O O . VAL A 1 72 ? 0.233 -17.887 1.430 1.00 85.44 72 VAL A O 1
ATOM 598 N N . LYS A 1 73 ? 0.220 -18.300 3.642 1.00 86.31 73 LYS A N 1
ATOM 599 C CA . LYS A 1 73 ? 0.898 -17.061 4.023 1.00 86.31 73 LYS A CA 1
ATOM 600 C C . LYS A 1 73 ? 2.409 -17.174 3.807 1.00 86.31 73 LYS A C 1
ATOM 602 O O . LYS A 1 73 ? 3.030 -18.195 4.085 1.00 86.31 73 LYS A O 1
ATOM 607 N N . LEU A 1 74 ? 3.020 -16.094 3.335 1.00 83.56 74 LEU A N 1
ATOM 608 C CA . LEU A 1 74 ? 4.468 -15.958 3.222 1.00 83.56 74 LEU A CA 1
ATOM 609 C C . LEU A 1 74 ? 5.029 -15.607 4.604 1.00 83.56 74 LEU A C 1
ATOM 611 O O . LEU A 1 74 ? 4.718 -14.545 5.141 1.00 83.56 74 LEU A O 1
ATOM 615 N N . GLY A 1 75 ? 5.875 -16.475 5.164 1.00 82.38 75 GLY A N 1
ATOM 616 C CA . GLY A 1 75 ? 6.303 -16.392 6.569 1.00 82.38 75 GLY A CA 1
ATOM 617 C C . GLY A 1 75 ? 7.027 -15.104 6.986 1.00 82.38 75 GLY A C 1
ATOM 618 O O . GLY A 1 75 ? 7.070 -14.789 8.166 1.00 82.38 75 GLY A O 1
ATOM 619 N N . SER A 1 76 ? 7.568 -14.326 6.045 1.00 84.75 76 SER A N 1
ATOM 620 C CA . SER A 1 76 ? 8.277 -13.071 6.340 1.00 84.75 76 SER A CA 1
ATOM 621 C C . SER A 1 76 ? 7.419 -11.806 6.191 1.00 84.75 76 SER A C 1
ATOM 623 O O . SER A 1 76 ? 7.960 -10.701 6.256 1.00 84.75 76 SER A O 1
ATOM 625 N N . ILE A 1 77 ? 6.125 -11.928 5.875 1.00 89.94 77 ILE A N 1
ATOM 626 C CA . ILE A 1 77 ? 5.248 -10.776 5.630 1.00 89.94 77 ILE A CA 1
ATOM 627 C C . ILE A 1 77 ? 4.457 -10.436 6.889 1.00 89.94 77 ILE A C 1
ATOM 629 O O . ILE A 1 77 ? 3.723 -11.255 7.425 1.00 89.94 77 ILE A O 1
ATOM 633 N N . ASP A 1 78 ? 4.540 -9.172 7.293 1.00 91.75 78 ASP A N 1
ATOM 634 C CA . ASP A 1 78 ? 3.635 -8.582 8.274 1.00 91.75 78 ASP A CA 1
ATOM 635 C C . ASP A 1 78 ? 2.289 -8.245 7.607 1.00 91.75 78 ASP A C 1
ATOM 637 O O . ASP A 1 78 ? 2.140 -7.233 6.908 1.00 91.75 78 ASP A O 1
ATOM 641 N N . TYR A 1 79 ? 1.316 -9.141 7.786 1.00 92.94 79 TYR A N 1
ATOM 642 C CA . TYR A 1 79 ? -0.026 -9.026 7.212 1.00 92.94 79 TYR A CA 1
ATOM 643 C C . TYR A 1 79 ? -0.872 -7.933 7.872 1.00 92.94 79 TYR A C 1
ATOM 645 O O . TYR A 1 79 ? -1.702 -7.322 7.195 1.00 92.94 79 TYR A O 1
ATOM 653 N N . THR A 1 80 ? -0.621 -7.625 9.146 1.00 93.19 80 THR A N 1
ATOM 654 C CA . THR A 1 80 ? -1.274 -6.524 9.865 1.00 93.19 80 THR A CA 1
ATOM 655 C C . THR A 1 80 ? -0.897 -5.196 9.222 1.00 93.19 80 THR A C 1
ATOM 657 O O . THR A 1 80 ? -1.764 -4.410 8.824 1.00 93.19 80 THR A O 1
ATOM 660 N N . ARG A 1 81 ? 0.406 -4.981 9.006 1.00 93.81 81 ARG A N 1
ATOM 661 C CA . ARG A 1 81 ? 0.908 -3.808 8.287 1.00 93.81 81 ARG A CA 1
ATOM 662 C C . ARG A 1 81 ? 0.399 -3.757 6.852 1.00 93.81 81 ARG A C 1
ATOM 664 O O . ARG A 1 81 ? 0.039 -2.682 6.380 1.00 93.81 81 ARG 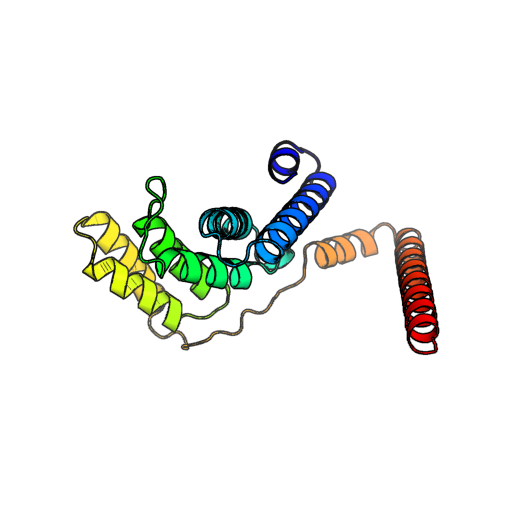A O 1
ATOM 671 N N . LEU A 1 82 ? 0.370 -4.892 6.153 1.00 95.44 82 LEU A N 1
ATOM 672 C CA . LEU A 1 82 ? -0.116 -4.954 4.775 1.00 95.44 82 LEU A CA 1
ATOM 673 C C . LEU A 1 82 ? -1.585 -4.509 4.670 1.00 95.44 82 LEU A C 1
ATOM 675 O O . LEU A 1 82 ? -1.917 -3.708 3.798 1.00 95.44 82 LEU A O 1
ATOM 679 N N . SER A 1 83 ? -2.438 -4.967 5.592 1.00 95.94 83 SER A N 1
ATOM 680 C CA . SER A 1 83 ? -3.852 -4.577 5.668 1.00 95.94 83 SER A CA 1
ATOM 681 C C . SER A 1 83 ? -4.028 -3.093 6.006 1.00 95.94 83 SER A C 1
ATOM 683 O O . SER A 1 83 ? -4.841 -2.399 5.394 1.00 95.94 83 SER A O 1
ATOM 685 N N . TYR A 1 84 ? -3.222 -2.564 6.932 1.00 97.19 84 TYR A N 1
ATOM 686 C CA . TYR A 1 84 ? -3.226 -1.132 7.245 1.00 97.19 84 TYR A CA 1
ATOM 687 C C . TYR A 1 84 ? -2.854 -0.274 6.026 1.00 97.19 84 TYR A C 1
ATOM 689 O O . TYR A 1 84 ? -3.542 0.698 5.702 1.00 97.19 84 TYR A O 1
ATOM 697 N N . GLU A 1 85 ? -1.778 -0.650 5.329 1.00 97.50 85 GLU A N 1
ATOM 698 C CA . GLU A 1 85 ? -1.302 0.052 4.137 1.00 97.50 85 GLU A CA 1
ATOM 699 C C . GLU A 1 85 ? -2.286 -0.052 2.962 1.00 97.50 85 GLU A C 1
ATOM 701 O O . GLU A 1 85 ? -2.365 0.881 2.163 1.00 97.50 85 GLU A O 1
ATOM 706 N N . LEU A 1 86 ? -3.060 -1.139 2.866 1.00 98.25 86 LEU A N 1
ATOM 707 C CA . LEU A 1 86 ? -4.153 -1.264 1.899 1.00 98.25 86 LEU A CA 1
ATOM 708 C C . LEU A 1 86 ? -5.249 -0.218 2.152 1.00 98.25 86 LEU A C 1
ATOM 710 O O . LEU A 1 86 ? -5.683 0.443 1.209 1.00 98.25 86 LEU A O 1
ATOM 714 N N . GLY A 1 87 ? -5.645 -0.000 3.410 1.00 97.62 87 GLY A N 1
ATOM 715 C CA . GLY A 1 87 ? -6.590 1.068 3.753 1.00 97.62 87 GLY A CA 1
ATOM 716 C C . GLY A 1 87 ? -6.053 2.461 3.394 1.00 97.62 87 GLY A C 1
ATOM 717 O O . GLY A 1 87 ? -6.758 3.271 2.792 1.00 97.62 87 GLY A O 1
ATOM 718 N N . GLU A 1 88 ? -4.764 2.719 3.648 1.00 97.69 88 GLU A N 1
ATOM 719 C CA . GLU A 1 88 ? -4.113 3.958 3.195 1.00 97.69 88 GLU A CA 1
ATOM 720 C C . GLU A 1 88 ? -4.105 4.083 1.665 1.00 97.69 88 GLU A C 1
ATOM 722 O O . GLU A 1 88 ? -4.314 5.178 1.144 1.00 97.69 88 GLU A O 1
ATOM 727 N N . ALA A 1 89 ? -3.884 2.987 0.937 1.00 97.75 89 ALA A N 1
ATOM 728 C CA . ALA A 1 89 ? -3.925 2.975 -0.521 1.00 97.75 89 ALA A CA 1
ATOM 729 C C . ALA A 1 89 ? -5.326 3.327 -1.049 1.00 97.75 89 ALA A C 1
ATOM 731 O O . ALA A 1 89 ? -5.442 4.195 -1.910 1.00 97.75 89 ALA A O 1
ATOM 732 N N . TYR A 1 90 ? -6.392 2.753 -0.489 1.00 97.75 90 TYR A N 1
ATOM 733 C CA . TYR A 1 90 ? -7.761 3.131 -0.853 1.00 97.75 90 TYR A CA 1
ATOM 734 C C . TYR A 1 90 ? -8.044 4.613 -0.595 1.00 97.75 90 TYR A C 1
ATOM 736 O O . TYR A 1 90 ? -8.501 5.322 -1.497 1.00 97.75 90 TYR A O 1
ATOM 744 N N . ARG A 1 91 ? -7.677 5.119 0.589 1.00 95.88 91 ARG A N 1
ATOM 745 C CA . ARG A 1 9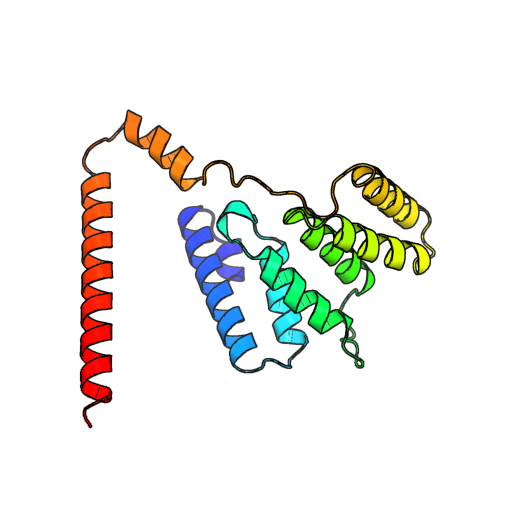1 ? -7.860 6.537 0.930 1.00 95.88 91 ARG A CA 1
ATOM 746 C C . ARG A 1 91 ? -7.099 7.463 -0.026 1.00 95.88 91 ARG A C 1
ATOM 748 O O . ARG A 1 91 ? -7.611 8.514 -0.398 1.00 95.88 91 ARG A O 1
ATOM 755 N N . ARG A 1 92 ? -5.883 7.093 -0.449 1.00 94.31 92 ARG A N 1
ATOM 756 C CA . ARG A 1 92 ? -5.052 7.894 -1.373 1.00 94.31 92 ARG A CA 1
ATOM 757 C C . ARG A 1 92 ? -5.689 8.140 -2.737 1.00 94.31 92 ARG A C 1
ATOM 759 O O . ARG A 1 92 ? -5.291 9.105 -3.378 1.00 94.31 92 ARG A O 1
ATOM 766 N N . ILE A 1 93 ? -6.613 7.285 -3.173 1.00 93.56 93 ILE A N 1
ATOM 767 C CA . ILE A 1 93 ? -7.368 7.445 -4.428 1.00 93.56 93 ILE A CA 1
ATOM 768 C C . ILE A 1 93 ? -8.844 7.786 -4.182 1.00 93.56 93 ILE A C 1
ATOM 770 O O . ILE A 1 93 ? -9.670 7.627 -5.073 1.00 93.56 93 ILE A O 1
ATOM 774 N N . GLY A 1 94 ? -9.177 8.231 -2.968 1.00 93.50 94 GLY A N 1
ATOM 775 C CA . GLY A 1 94 ? -10.501 8.741 -2.617 1.00 93.50 94 GLY A CA 1
ATOM 776 C C . GLY A 1 94 ? -11.532 7.662 -2.307 1.00 93.50 94 GLY A C 1
ATOM 777 O O . GLY A 1 94 ? -12.682 7.991 -2.046 1.00 93.50 94 GLY A O 1
ATOM 778 N N . ARG A 1 95 ? -11.156 6.378 -2.286 1.00 95.94 95 ARG A N 1
ATOM 779 C CA . ARG A 1 95 ? -12.055 5.262 -1.947 1.00 95.94 95 ARG A CA 1
ATOM 780 C C . ARG A 1 95 ? -12.193 5.129 -0.429 1.00 95.94 95 ARG A C 1
ATOM 782 O O . ARG A 1 95 ? -11.640 4.222 0.191 1.00 95.94 95 ARG A O 1
ATOM 789 N N . ASN A 1 96 ? -12.894 6.077 0.182 1.00 96.00 96 ASN A N 1
ATOM 790 C CA . ASN A 1 96 ? -12.997 6.201 1.635 1.00 96.00 96 ASN A CA 1
ATOM 791 C C . ASN A 1 96 ? -13.743 5.029 2.274 1.00 96.00 96 ASN A C 1
ATOM 793 O O . ASN A 1 96 ? -13.334 4.546 3.325 1.00 96.00 96 ASN A O 1
ATOM 797 N N . GLU A 1 97 ? -14.795 4.527 1.631 1.00 96.00 97 GLU A N 1
ATOM 798 C CA . GLU A 1 97 ? -15.563 3.403 2.172 1.00 96.00 97 GLU A CA 1
ATOM 799 C C . GLU A 1 97 ? -14.726 2.112 2.233 1.00 96.00 97 GLU A C 1
ATOM 801 O O . GLU A 1 97 ? -14.732 1.396 3.234 1.00 96.00 97 GLU A O 1
ATOM 806 N N . ASP A 1 98 ? -13.930 1.844 1.193 1.00 96.88 98 ASP A N 1
ATOM 807 C CA . ASP A 1 98 ? -13.003 0.708 1.167 1.00 96.88 98 ASP A CA 1
ATOM 808 C C . ASP A 1 98 ? -11.891 0.842 2.211 1.00 96.88 98 ASP A C 1
ATOM 810 O O . ASP A 1 98 ? -11.517 -0.140 2.860 1.00 96.88 98 ASP A O 1
ATOM 814 N N . ALA A 1 99 ? -11.379 2.061 2.399 1.00 97.56 99 ALA A N 1
ATOM 815 C CA . ALA A 1 99 ? -10.401 2.353 3.439 1.00 97.56 99 ALA A CA 1
ATOM 816 C C . ALA A 1 99 ? -10.978 2.082 4.836 1.00 97.56 99 ALA A C 1
ATOM 818 O O . ALA A 1 99 ? -10.343 1.390 5.636 1.00 97.56 99 ALA A O 1
ATOM 819 N N . ALA A 1 100 ? -12.202 2.554 5.096 1.00 97.31 100 ALA A N 1
ATOM 820 C CA . ALA A 1 100 ? -12.904 2.316 6.351 1.00 97.31 100 ALA A CA 1
ATOM 821 C C . ALA A 1 100 ? -13.106 0.817 6.603 1.00 97.31 100 ALA A C 1
ATOM 823 O O . ALA A 1 100 ? -12.718 0.329 7.662 1.00 97.31 100 ALA A O 1
ATOM 824 N N . ARG A 1 101 ? -13.587 0.057 5.606 1.00 96.50 101 ARG A N 1
ATOM 825 C CA . ARG A 1 101 ? -13.721 -1.409 5.704 1.00 96.50 101 ARG A CA 1
ATOM 826 C C . ARG A 1 101 ? -12.416 -2.093 6.114 1.00 96.50 101 ARG A C 1
ATOM 828 O O . ARG A 1 101 ? -12.426 -2.965 6.982 1.00 96.50 101 ARG A O 1
ATOM 835 N N . CYS A 1 102 ? -11.297 -1.699 5.502 1.00 95.62 102 CYS A N 1
ATOM 836 C CA . CYS A 1 102 ? -9.986 -2.270 5.812 1.00 95.62 102 CYS A CA 1
ATOM 837 C C . CYS A 1 102 ? -9.582 -2.010 7.269 1.00 95.62 102 CYS A C 1
ATOM 839 O O . CYS A 1 102 ? -9.118 -2.924 7.952 1.00 95.62 102 CYS A O 1
ATOM 841 N N . TRP A 1 103 ? -9.765 -0.781 7.752 1.00 97.50 103 TRP A N 1
ATOM 842 C CA . TRP A 1 103 ? -9.373 -0.402 9.109 1.00 97.50 103 TRP A CA 1
ATOM 843 C C . TRP A 1 103 ? -10.320 -0.931 10.184 1.00 97.50 103 TRP A C 1
ATOM 845 O O . TRP A 1 103 ? -9.829 -1.382 11.214 1.00 97.50 103 TRP A O 1
ATOM 855 N N . THR A 1 104 ? -11.630 -0.988 9.935 1.00 96.31 104 THR A N 1
ATOM 856 C CA . THR A 1 104 ? -12.599 -1.618 10.849 1.00 96.31 104 THR A CA 1
ATOM 857 C C . THR A 1 104 ? -12.300 -3.103 11.034 1.00 96.31 104 THR A C 1
ATOM 859 O O . THR A 1 104 ? -12.257 -3.588 12.162 1.00 96.31 104 THR A O 1
ATOM 862 N N . LYS A 1 105 ? -12.015 -3.829 9.943 1.00 94.81 105 LYS A N 1
ATOM 863 C CA . LYS A 1 105 ? -11.611 -5.239 10.038 1.00 94.81 105 LYS A CA 1
ATOM 864 C C . LYS A 1 105 ? -10.334 -5.401 10.867 1.00 94.81 105 LYS A C 1
ATOM 866 O O . LYS A 1 105 ? -10.235 -6.321 11.671 1.00 94.81 105 LYS A O 1
ATOM 871 N N . LEU A 1 106 ? -9.367 -4.503 10.685 1.00 94.25 106 LEU A N 1
ATOM 872 C CA . LEU A 1 106 ? -8.097 -4.555 11.405 1.00 94.25 106 LEU A CA 1
ATOM 873 C C . LEU A 1 106 ? -8.253 -4.231 12.899 1.00 94.25 106 LEU A C 1
ATOM 875 O O . LEU A 1 106 ? -7.609 -4.864 13.732 1.00 94.25 106 LEU A O 1
ATOM 879 N N . GLU A 1 107 ? -9.136 -3.292 13.242 1.00 94.25 107 GLU A N 1
ATOM 880 C CA . GLU A 1 107 ? -9.451 -2.907 14.623 1.00 94.25 107 GLU A CA 1
ATOM 881 C C . GLU A 1 107 ? -10.078 -4.066 15.410 1.00 94.25 107 GLU A C 1
ATOM 883 O O . GLU A 1 107 ? -9.722 -4.292 16.568 1.00 94.25 107 GLU A O 1
ATOM 888 N N . GLN A 1 108 ? -10.949 -4.844 14.760 1.00 92.38 108 GLN A N 1
ATOM 889 C CA . GLN A 1 108 ? -11.570 -6.041 15.339 1.00 92.38 108 GLN A CA 1
ATOM 890 C C . GLN A 1 108 ? -10.564 -7.174 15.595 1.00 92.38 108 GLN A C 1
ATOM 892 O O . GLN A 1 108 ? -10.787 -8.007 16.469 1.00 92.38 108 GLN A O 1
ATOM 897 N N . GLN A 1 109 ? -9.469 -7.221 14.831 1.00 91.44 109 GLN A N 1
ATOM 898 C CA . GLN A 1 109 ? -8.480 -8.302 14.886 1.00 91.44 109 GLN A CA 1
ATOM 899 C C . GLN A 1 109 ? -7.288 -7.995 15.797 1.00 91.44 109 GLN A C 1
ATOM 901 O O . GLN A 1 109 ? -6.639 -8.919 16.286 1.00 91.44 109 GLN A O 1
ATOM 906 N N . THR A 1 110 ? -6.968 -6.719 16.020 1.00 91.38 110 THR A N 1
ATOM 907 C CA . THR A 1 110 ? -5.832 -6.333 16.862 1.00 91.38 110 THR A CA 1
ATOM 908 C C . THR A 1 110 ? -6.187 -6.342 18.351 1.00 91.38 110 THR A C 1
ATOM 910 O O . THR A 1 110 ? -7.302 -6.008 18.751 1.00 91.38 110 THR A O 1
ATOM 913 N N . GLN A 1 111 ? -5.213 -6.680 19.195 1.00 91.44 111 GLN A N 1
ATOM 914 C CA . GLN A 1 111 ? -5.311 -6.560 20.655 1.00 91.44 111 GLN A CA 1
ATOM 915 C C . GLN A 1 111 ? -4.548 -5.343 21.196 1.00 91.44 111 GLN A C 1
ATOM 917 O O . GLN A 1 111 ? -4.783 -4.943 22.331 1.00 91.44 111 GLN A O 1
ATOM 922 N N . ASP A 1 112 ? -3.689 -4.726 20.381 1.00 93.50 112 ASP A N 1
ATOM 923 C CA . ASP A 1 112 ? -2.871 -3.575 20.766 1.00 93.50 112 ASP A CA 1
ATOM 924 C C . ASP A 1 112 ? -3.733 -2.300 20.929 1.00 93.50 112 ASP A C 1
ATOM 926 O O . ASP A 1 112 ? -4.296 -1.821 19.934 1.00 93.50 112 ASP A O 1
ATOM 930 N N . PRO A 1 113 ? -3.838 -1.726 22.148 1.00 93.31 113 PRO A N 1
ATOM 931 C CA . PRO A 1 113 ? -4.626 -0.520 22.407 1.00 93.31 113 PRO A CA 1
ATOM 932 C C . PRO A 1 113 ? -4.145 0.716 21.638 1.00 93.31 113 PRO A C 1
ATOM 934 O O . PRO A 1 113 ? -4.968 1.511 21.174 1.00 93.31 113 PRO A O 1
ATOM 937 N N . GLU A 1 114 ? -2.833 0.877 21.460 1.00 93.69 114 GLU A N 1
ATOM 938 C CA . GLU A 1 114 ? -2.261 2.018 20.739 1.00 93.69 114 GLU A CA 1
ATOM 939 C C . GLU A 1 114 ? -2.597 1.936 19.254 1.00 93.69 114 GLU A C 1
ATOM 941 O O . GLU A 1 114 ? -2.994 2.926 18.627 1.00 93.69 114 GLU A O 1
ATOM 946 N N . PHE A 1 115 ? -2.529 0.726 18.700 1.00 93.25 115 PHE A N 1
ATOM 947 C CA . PHE A 1 115 ? -2.923 0.500 17.321 1.00 93.25 115 PHE A CA 1
ATOM 948 C C . PHE A 1 115 ? -4.431 0.691 17.111 1.00 93.25 115 PHE A C 1
ATOM 950 O O . PHE A 1 115 ? -4.821 1.317 16.124 1.00 93.25 115 PHE A O 1
ATOM 957 N N . LYS A 1 116 ? -5.284 0.263 18.054 1.00 94.44 116 LYS A N 1
ATOM 958 C CA . LYS A 1 116 ? -6.728 0.579 18.018 1.00 94.44 116 LYS A CA 1
ATOM 959 C C . LYS A 1 116 ? -6.976 2.081 18.015 1.00 94.44 116 LYS A C 1
ATOM 961 O O . LYS A 1 116 ? -7.736 2.569 17.185 1.00 94.44 116 LYS A O 1
ATOM 966 N N . ARG A 1 117 ? -6.286 2.836 18.875 1.00 95.38 117 ARG A N 1
ATOM 967 C CA . ARG A 1 117 ? -6.400 4.301 18.918 1.00 95.38 117 ARG A CA 1
ATOM 968 C C . ARG A 1 117 ? -6.034 4.939 17.577 1.00 95.38 117 ARG A C 1
ATOM 970 O O . ARG A 1 117 ? -6.758 5.816 17.103 1.00 95.38 117 ARG A O 1
ATOM 977 N N . LEU A 1 118 ? -4.953 4.481 16.942 1.00 95.56 118 LEU A N 1
ATOM 978 C CA . LEU A 1 118 ? -4.564 4.935 15.605 1.00 95.56 118 LEU A CA 1
ATOM 979 C C . LEU A 1 118 ? -5.654 4.635 14.563 1.00 95.56 118 LEU A C 1
ATOM 981 O O . LEU A 1 118 ? -5.989 5.509 13.764 1.00 95.56 118 LEU A O 1
ATOM 985 N N . LEU A 1 119 ? -6.217 3.424 14.563 1.00 95.94 119 LEU A N 1
ATOM 986 C CA . LEU A 1 119 ? -7.288 3.038 13.636 1.00 95.94 119 LEU A CA 1
ATOM 987 C C . LEU A 1 119 ? -8.560 3.865 13.865 1.00 95.94 119 LEU A C 1
ATOM 989 O O . LEU A 1 119 ? -9.134 4.367 12.898 1.00 95.94 119 LEU A O 1
ATOM 993 N N . GLY A 1 120 ? -8.929 4.117 15.121 1.00 95.44 120 GLY A N 1
ATOM 994 C CA . GLY A 1 120 ? -10.039 4.999 15.480 1.00 95.44 120 GLY A CA 1
ATOM 995 C C . GLY A 1 120 ? -9.853 6.425 14.952 1.00 95.44 120 GLY A C 1
ATOM 996 O O . GLY A 1 120 ? -10.768 6.989 14.351 1.00 95.44 120 GLY A O 1
ATOM 997 N N . GLN A 1 121 ? -8.646 6.994 15.067 1.00 96.19 121 GLN A N 1
ATOM 998 C CA . GLN A 1 121 ? -8.330 8.301 14.469 1.00 96.19 121 GLN A CA 1
ATOM 999 C C . GLN A 1 121 ? -8.487 8.285 12.943 1.00 96.19 121 GLN A C 1
ATOM 1001 O O . GLN A 1 121 ? -9.034 9.223 12.362 1.00 96.19 121 GLN A O 1
ATOM 1006 N N . LYS A 1 122 ? -8.036 7.214 12.279 1.00 96.12 122 LYS A N 1
ATOM 1007 C CA . LYS A 1 122 ? -8.165 7.057 10.823 1.00 96.12 122 LYS A CA 1
ATOM 1008 C C . LYS A 1 122 ? -9.620 6.975 10.377 1.00 96.12 122 LYS A C 1
ATOM 1010 O O . LYS A 1 122 ? -9.985 7.646 9.417 1.00 96.12 122 LYS A O 1
ATOM 1015 N N . LEU A 1 123 ? -10.444 6.207 11.083 1.00 95.56 123 LEU A N 1
ATOM 1016 C CA . LEU A 1 123 ? -11.879 6.092 10.820 1.00 95.56 123 LEU A CA 1
ATOM 1017 C C . LEU A 1 123 ? -12.604 7.421 11.058 1.00 95.56 123 LEU A C 1
ATOM 1019 O O . LEU A 1 123 ? -13.426 7.828 10.239 1.00 95.56 123 LEU A O 1
ATOM 1023 N N . GLN A 1 124 ? -12.242 8.148 12.117 1.00 95.12 124 GLN A N 1
ATOM 1024 C CA . GLN A 1 124 ? -12.817 9.461 12.405 1.00 95.12 124 GLN A CA 1
ATOM 1025 C C . GLN A 1 124 ? -12.522 10.483 11.296 1.00 95.12 124 GLN A C 1
ATOM 1027 O O . GLN A 1 124 ? -13.404 11.265 10.950 1.00 95.12 124 GLN A O 1
ATOM 1032 N N . LEU A 1 125 ? -11.333 10.445 10.680 1.00 93.81 125 LEU A N 1
ATOM 1033 C CA . LEU A 1 125 ? -10.996 11.287 9.519 1.00 93.81 125 LEU A CA 1
ATOM 1034 C C . LEU A 1 125 ? -11.853 10.992 8.277 1.00 93.81 125 LEU A C 1
ATOM 1036 O O . LEU A 1 125 ? -11.919 11.826 7.372 1.00 93.81 125 LEU A O 1
ATOM 1040 N N . LEU A 1 126 ? -12.468 9.809 8.205 1.00 92.88 126 LEU A N 1
ATOM 1041 C CA . LEU A 1 126 ? -13.366 9.420 7.118 1.00 92.88 126 LEU A CA 1
ATOM 1042 C C . LEU A 1 126 ? -14.833 9.755 7.397 1.00 92.88 126 LEU A C 1
ATOM 1044 O O . LEU A 1 126 ? -15.660 9.692 6.488 1.00 92.88 126 LEU A O 1
ATOM 1048 N N . LYS A 1 127 ? -15.172 10.129 8.632 1.00 92.00 127 LYS A N 1
ATOM 1049 C CA . LYS A 1 127 ? -16.551 10.405 9.024 1.00 92.00 127 LYS A CA 1
ATOM 1050 C C . LYS A 1 127 ? -17.096 11.614 8.258 1.00 92.00 127 LYS A C 1
ATOM 1052 O O . LYS A 1 127 ? -16.500 12.686 8.269 1.00 92.00 127 LYS A O 1
ATOM 1057 N N . GLY A 1 128 ? -18.241 11.432 7.601 1.00 88.31 128 GLY A N 1
ATOM 1058 C CA . GLY A 1 128 ? -18.901 12.478 6.810 1.00 88.31 128 GLY A CA 1
ATOM 1059 C C . GLY A 1 128 ? -18.324 12.692 5.406 1.00 88.31 128 GLY A C 1
ATOM 1060 O O . GLY A 1 128 ? -18.867 13.497 4.655 1.00 88.31 128 GLY A O 1
ATOM 1061 N N . LYS A 1 129 ? -17.265 11.969 5.023 1.00 90.81 129 LYS A N 1
ATOM 1062 C CA . LYS A 1 129 ? -16.762 11.968 3.645 1.00 90.81 129 LYS A CA 1
ATOM 1063 C C . LYS A 1 129 ? -17.645 11.102 2.741 1.00 90.81 129 LYS A C 1
ATOM 1065 O O . LYS A 1 129 ? -18.181 10.096 3.213 1.00 90.81 129 LYS A O 1
ATOM 1070 N N . PRO A 1 130 ? -17.774 11.425 1.442 1.00 91.50 130 PRO A N 1
ATOM 1071 C CA . PRO A 1 130 ? -18.468 10.546 0.514 1.00 91.50 130 PRO A CA 1
ATOM 1072 C C . PRO A 1 130 ? -17.690 9.235 0.336 1.00 91.50 130 PRO A C 1
ATOM 1074 O O . PRO A 1 130 ? -16.468 9.183 0.516 1.00 91.50 130 PRO A O 1
ATOM 1077 N N . ALA A 1 131 ? -18.410 8.177 -0.050 1.00 89.06 131 ALA A N 1
ATOM 1078 C CA . ALA A 1 131 ? -17.847 6.840 -0.250 1.00 89.06 131 ALA A CA 1
ATOM 1079 C C . ALA A 1 131 ? -16.665 6.838 -1.234 1.00 89.06 131 ALA A C 1
ATOM 1081 O O . ALA A 1 131 ? -15.654 6.169 -0.999 1.00 89.06 131 ALA A O 1
ATOM 1082 N N . VAL A 1 132 ? -16.783 7.641 -2.297 1.00 91.06 132 VAL A N 1
ATOM 1083 C CA . VAL A 1 132 ? -15.728 7.910 -3.273 1.00 91.06 132 VAL A CA 1
ATOM 1084 C C . VAL A 1 132 ? -15.581 9.423 -3.445 1.00 91.06 132 VAL A C 1
ATOM 1086 O O . VAL A 1 132 ? -16.522 10.104 -3.842 1.00 91.06 132 VAL A O 1
ATOM 1089 N N . GLU A 1 133 ? -14.396 9.946 -3.147 1.00 88.38 133 GLU A N 1
ATOM 1090 C CA . GLU A 1 133 ? -13.988 11.327 -3.420 1.00 88.38 133 GLU A CA 1
ATOM 1091 C C . GLU A 1 133 ? -13.234 11.403 -4.752 1.00 88.38 133 GLU A C 1
ATOM 1093 O O . GLU A 1 133 ? -12.358 10.583 -5.033 1.00 88.38 133 GLU A O 1
ATOM 1098 N N . HIS A 1 134 ? -13.519 12.427 -5.557 1.00 81.88 134 HIS A N 1
ATOM 1099 C CA . HIS A 1 134 ? -12.676 12.745 -6.702 1.00 81.88 134 HIS A CA 1
ATOM 1100 C C . HIS A 1 134 ? -11.451 13.531 -6.226 1.00 81.88 134 HIS A C 1
ATOM 1102 O O . HIS A 1 134 ? -11.574 14.647 -5.726 1.00 81.88 134 HIS A O 1
ATOM 1108 N N . ILE A 1 135 ? -10.260 12.947 -6.363 1.00 78.50 135 ILE A N 1
ATOM 1109 C CA . ILE A 1 135 ? -9.010 13.622 -6.008 1.00 78.50 135 ILE A CA 1
ATOM 1110 C C . ILE A 1 135 ? -8.506 14.370 -7.238 1.00 78.50 135 ILE A C 1
ATOM 1112 O O . ILE A 1 135 ? -7.946 13.765 -8.155 1.00 78.50 135 ILE A O 1
ATOM 1116 N N . GLU A 1 136 ? -8.687 15.691 -7.248 1.00 63.34 136 GLU A N 1
ATOM 1117 C CA . GLU A 1 136 ? -8.140 16.550 -8.296 1.00 63.34 136 GLU A CA 1
ATOM 1118 C C . GLU A 1 136 ? -6.611 16.430 -8.343 1.00 63.34 136 GLU A C 1
ATOM 1120 O O . GLU A 1 136 ? -5.886 16.741 -7.390 1.00 63.34 136 GLU A O 1
ATOM 1125 N N . SER A 1 137 ? -6.089 15.987 -9.486 1.00 56.12 137 SER A N 1
ATOM 1126 C CA . SER A 1 137 ? -4.654 15.912 -9.729 1.00 56.12 137 SER A CA 1
ATOM 1127 C C . SER A 1 137 ? -4.104 17.309 -10.024 1.00 56.12 137 SER A C 1
ATOM 1129 O O . SER A 1 137 ? -3.862 17.659 -11.179 1.00 56.12 137 SER A O 1
ATOM 1131 N N . ASN A 1 138 ? -3.917 18.132 -8.995 1.00 50.53 138 ASN A N 1
ATOM 1132 C CA . ASN A 1 138 ? -3.434 19.492 -9.206 1.00 50.53 138 ASN A CA 1
ATOM 1133 C C . ASN A 1 138 ? -1.976 19.467 -9.720 1.00 50.53 138 ASN A C 1
ATOM 1135 O O . ASN A 1 138 ? -1.093 18.910 -9.062 1.00 50.53 138 ASN A O 1
ATOM 1139 N N . GLU A 1 139 ? -1.770 19.995 -10.931 1.00 49.25 139 GLU A N 1
ATOM 1140 C CA . GLU A 1 139 ? -0.544 20.211 -11.723 1.00 49.25 139 GLU A CA 1
ATOM 1141 C C . GLU A 1 139 ? 0.738 19.432 -11.341 1.00 49.25 139 GLU A C 1
ATOM 1143 O O . GLU A 1 139 ? 1.411 19.717 -10.347 1.00 49.25 139 GLU A O 1
ATOM 1148 N N . SER A 1 140 ? 1.128 18.463 -12.184 1.00 54.97 140 SER A N 1
ATOM 1149 C CA . SER A 1 140 ? 2.391 17.707 -12.116 1.00 54.97 140 SER A CA 1
ATOM 1150 C C . SER A 1 140 ? 3.628 18.595 -11.858 1.00 54.97 140 SER A C 1
ATOM 1152 O O . SER A 1 140 ? 3.694 19.741 -12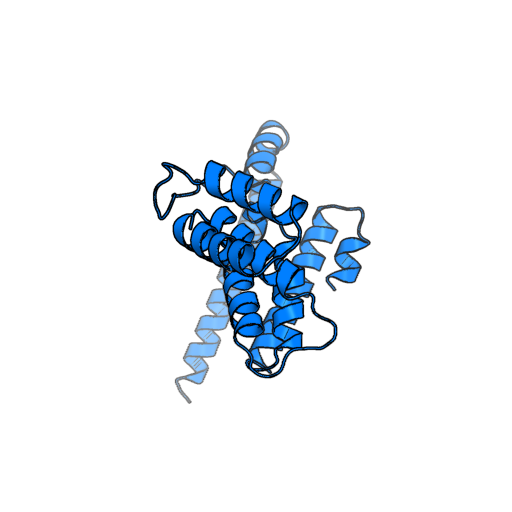.281 1.00 54.97 140 SER A O 1
ATOM 1154 N N . ILE A 1 141 ? 4.687 18.060 -11.236 1.00 54.72 141 ILE A N 1
ATOM 1155 C CA . ILE A 1 141 ? 5.980 18.772 -11.117 1.00 54.72 141 ILE A CA 1
ATOM 1156 C C . ILE A 1 141 ? 6.478 19.204 -12.502 1.00 54.72 141 ILE A C 1
ATOM 1158 O O . ILE A 1 141 ? 7.091 20.256 -12.628 1.00 54.72 141 ILE A O 1
ATOM 1162 N N . THR A 1 142 ? 6.156 18.442 -13.554 1.00 53.53 142 THR A N 1
ATOM 1163 C CA . THR A 1 142 ? 6.395 18.876 -14.931 1.00 53.53 142 THR A CA 1
ATOM 1164 C C . THR A 1 142 ? 5.672 20.174 -15.268 1.00 53.53 142 THR A C 1
ATOM 1166 O O . THR A 1 142 ? 6.320 21.038 -15.827 1.00 53.53 142 THR A O 1
ATOM 1169 N N . SER A 1 143 ? 4.399 20.371 -14.911 1.00 53.50 143 SER A N 1
ATOM 1170 C CA . SER A 1 143 ? 3.687 21.624 -15.207 1.00 53.50 143 SER A CA 1
ATOM 1171 C C . SER A 1 143 ? 4.154 22.794 -14.333 1.00 53.50 143 SER A C 1
ATOM 1173 O O . SER A 1 143 ? 4.263 23.906 -14.839 1.00 53.50 143 SER A O 1
ATOM 1175 N N . MET A 1 144 ? 4.540 22.557 -13.072 1.00 48.19 144 MET A N 1
ATOM 1176 C CA . MET A 1 144 ? 5.179 23.596 -12.242 1.00 48.19 144 MET A CA 1
ATOM 1177 C C . MET A 1 144 ? 6.570 23.990 -12.760 1.00 48.19 144 MET A C 1
ATOM 1179 O O . MET A 1 144 ? 6.909 25.172 -12.772 1.00 48.19 144 MET A O 1
ATOM 1183 N N . LEU A 1 145 ? 7.378 23.017 -13.198 1.00 53.16 145 LEU A N 1
ATOM 1184 C CA . LEU A 1 145 ? 8.668 23.288 -13.833 1.00 53.16 145 LEU A CA 1
ATOM 1185 C C . LEU A 1 145 ? 8.470 23.974 -15.185 1.00 53.16 145 LEU A C 1
ATOM 1187 O O . LEU A 1 145 ? 9.144 24.962 -15.424 1.00 53.16 145 LEU A O 1
ATOM 1191 N N . LEU A 1 146 ? 7.498 23.545 -16.000 1.00 50.16 146 LEU A N 1
ATOM 1192 C CA . LEU A 1 146 ? 7.124 24.208 -17.254 1.00 50.16 146 LEU A CA 1
ATOM 1193 C C . LEU A 1 146 ? 6.725 25.671 -17.024 1.00 50.16 146 LEU A C 1
ATOM 1195 O O . LEU A 1 146 ? 7.196 26.528 -17.761 1.00 50.16 146 LEU A O 1
ATOM 1199 N N . LYS A 1 147 ? 5.927 25.978 -15.991 1.00 45.97 147 LYS A N 1
ATOM 1200 C CA . LYS A 1 147 ? 5.574 27.365 -15.632 1.00 45.97 147 LYS A CA 1
ATOM 1201 C C . LYS A 1 147 ? 6.796 28.195 -15.230 1.00 45.97 147 LYS A C 1
ATOM 1203 O O . LYS A 1 147 ? 6.895 29.347 -15.633 1.00 45.97 147 LYS A O 1
ATOM 1208 N N . ARG A 1 148 ? 7.743 27.615 -14.481 1.00 47.50 148 ARG A N 1
ATOM 1209 C CA . ARG A 1 148 ? 8.977 28.301 -14.048 1.00 47.50 148 ARG A CA 1
ATOM 1210 C C . ARG A 1 148 ? 10.051 28.407 -15.137 1.00 47.50 148 ARG A C 1
ATOM 1212 O O . ARG A 1 148 ? 10.867 29.318 -15.088 1.00 47.50 148 ARG A O 1
ATOM 1219 N N . THR A 1 149 ? 10.076 27.502 -16.114 1.00 45.56 149 THR A N 1
ATOM 1220 C CA . THR A 1 149 ? 11.012 27.563 -17.250 1.00 45.56 149 THR A CA 1
ATOM 1221 C C . THR A 1 149 ? 10.457 28.380 -18.413 1.00 45.56 149 THR A C 1
ATOM 1223 O O . THR A 1 149 ? 11.239 28.989 -19.137 1.00 45.56 149 THR A O 1
ATOM 1226 N N . ALA A 1 150 ? 9.129 28.465 -18.565 1.00 44.84 150 ALA A N 1
ATOM 1227 C CA . ALA A 1 150 ? 8.482 29.358 -19.528 1.00 44.84 150 ALA A CA 1
ATOM 1228 C C . ALA A 1 150 ? 8.782 30.838 -19.239 1.00 44.84 150 ALA A C 1
ATOM 1230 O O . ALA A 1 150 ? 8.865 31.629 -20.170 1.00 44.84 150 ALA A O 1
ATOM 1231 N N . SER A 1 151 ? 9.028 31.200 -17.974 1.00 49.03 151 SER A N 1
ATOM 1232 C CA . SER A 1 151 ? 9.443 32.553 -17.593 1.00 49.03 151 SER A CA 1
ATOM 1233 C C . SER A 1 151 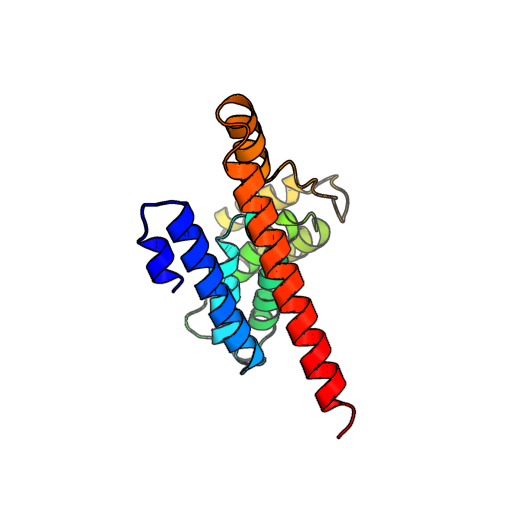? 10.941 32.843 -17.777 1.00 49.03 151 SER A C 1
ATOM 1235 O O . SER A 1 151 ? 11.337 33.983 -17.571 1.00 49.03 151 SER A O 1
ATOM 1237 N N . ALA A 1 152 ? 11.787 31.860 -18.130 1.00 48.81 152 ALA A N 1
ATOM 1238 C CA . ALA A 1 152 ? 13.249 32.051 -18.146 1.00 48.81 152 ALA A CA 1
ATOM 1239 C C . ALA A 1 152 ? 14.004 31.505 -19.377 1.00 48.81 152 ALA A C 1
ATOM 1241 O O . ALA A 1 152 ? 15.139 31.908 -19.603 1.00 48.81 152 ALA A O 1
ATOM 1242 N N . ALA A 1 153 ? 13.426 30.621 -20.198 1.00 50.12 153 ALA A N 1
ATOM 1243 C CA . ALA A 1 153 ? 14.078 30.129 -21.420 1.00 50.12 153 ALA A CA 1
ATOM 1244 C C . ALA A 1 153 ? 13.033 29.619 -22.428 1.00 50.12 153 ALA A C 1
ATOM 1246 O O . ALA A 1 153 ? 12.808 28.417 -22.571 1.00 50.12 153 ALA A O 1
ATOM 1247 N N . GLY A 1 154 ? 12.348 30.551 -23.092 1.00 41.59 154 GLY A N 1
ATOM 1248 C CA . GLY A 1 154 ? 11.124 30.284 -23.854 1.00 41.59 154 GLY A CA 1
ATOM 1249 C C . GLY A 1 154 ? 11.257 29.522 -25.180 1.00 41.59 154 GLY A C 1
ATOM 1250 O O . GLY A 1 154 ? 10.237 29.092 -25.697 1.00 41.59 154 GLY A O 1
ATOM 1251 N N . THR A 1 155 ? 12.447 29.308 -25.750 1.00 52.34 155 THR A N 1
ATOM 1252 C CA . THR A 1 155 ? 12.556 28.806 -27.142 1.00 52.34 155 THR A CA 1
ATOM 1253 C C . THR A 1 155 ? 13.211 27.429 -27.266 1.00 52.34 155 THR A C 1
ATOM 1255 O O . THR A 1 155 ? 12.684 26.547 -27.936 1.00 52.34 155 THR A O 1
ATOM 1258 N N . VAL A 1 156 ? 14.297 27.173 -26.537 1.00 49.25 156 VAL A N 1
ATOM 1259 C CA . VAL A 1 156 ? 15.127 25.966 -26.731 1.00 49.25 156 VAL A CA 1
ATOM 1260 C C . VAL A 1 156 ? 14.432 24.665 -26.291 1.00 49.25 156 VAL A C 1
ATOM 1262 O O . VAL A 1 156 ? 14.700 23.592 -26.833 1.00 49.25 156 VAL A O 1
ATOM 1265 N N . PHE A 1 157 ? 13.515 24.724 -25.318 1.00 46.69 157 PHE A N 1
ATOM 1266 C CA . PHE A 1 157 ? 12.837 23.521 -24.814 1.00 46.69 157 PHE A CA 1
ATOM 1267 C C . PHE A 1 157 ? 11.587 23.139 -25.623 1.00 46.69 157 PHE A C 1
ATOM 1269 O O . PHE A 1 157 ? 11.258 21.953 -25.697 1.00 46.69 157 PHE A O 1
ATOM 1276 N N . LEU A 1 158 ? 10.913 24.105 -26.261 1.00 51.97 158 LEU A N 1
ATOM 1277 C CA . LEU A 1 158 ? 9.780 23.827 -27.154 1.00 51.97 158 LEU A CA 1
ATOM 1278 C C . LEU A 1 158 ? 10.240 23.026 -28.377 1.00 51.97 158 LEU A C 1
ATOM 1280 O O . LEU A 1 158 ? 9.611 22.019 -28.704 1.00 51.97 158 LEU A O 1
ATOM 1284 N N . ASP A 1 159 ? 11.398 23.372 -28.941 1.00 54.78 159 ASP A N 1
ATOM 1285 C CA . ASP A 1 159 ? 11.999 22.633 -30.054 1.00 54.78 159 ASP A CA 1
ATOM 1286 C C . ASP A 1 159 ? 12.322 21.182 -29.677 1.00 54.78 159 ASP A C 1
ATOM 1288 O O . ASP A 1 159 ? 11.996 20.255 -30.418 1.00 54.78 159 ASP A O 1
ATOM 1292 N N . TRP A 1 160 ? 12.876 20.943 -28.483 1.00 56.59 160 TRP A N 1
ATOM 1293 C CA . TRP A 1 160 ? 13.176 19.585 -28.010 1.00 56.59 160 TRP A CA 1
ATOM 1294 C C . TRP A 1 160 ? 11.910 18.748 -27.740 1.00 56.59 160 TRP A C 1
ATOM 1296 O O . TRP A 1 160 ? 11.880 17.539 -28.007 1.00 56.59 160 TRP A O 1
ATOM 1306 N N . VAL A 1 161 ? 10.846 19.374 -27.223 1.00 53.09 161 VAL A N 1
ATOM 1307 C CA . VAL A 1 161 ? 9.544 18.721 -26.995 1.00 53.09 161 VAL A CA 1
ATOM 1308 C C . VAL A 1 161 ? 8.862 18.390 -28.322 1.00 53.09 161 VAL A C 1
ATOM 1310 O O . VAL A 1 161 ? 8.381 17.263 -28.492 1.00 53.09 161 VAL A O 1
ATOM 1313 N N . GLU A 1 162 ? 8.871 19.309 -29.286 1.00 60.59 162 GLU A N 1
ATOM 1314 C CA . GLU A 1 162 ? 8.382 19.044 -30.638 1.00 60.59 162 GLU A CA 1
ATOM 1315 C C . GLU A 1 162 ? 9.172 17.931 -31.326 1.00 60.59 162 GLU A C 1
ATOM 1317 O O . GLU A 1 162 ? 8.586 17.050 -31.965 1.00 60.59 162 GLU A O 1
ATOM 1322 N N . GLU A 1 163 ? 10.495 17.927 -31.179 1.00 62.00 163 GLU A N 1
ATOM 1323 C CA . GLU A 1 163 ? 11.355 16.925 -31.797 1.00 62.00 163 GLU A CA 1
ATOM 1324 C C . GLU A 1 163 ? 11.090 15.525 -31.222 1.00 62.00 163 GLU A C 1
ATOM 1326 O O . GLU A 1 163 ? 11.044 14.534 -31.963 1.00 62.00 163 GLU A O 1
ATOM 1331 N N . ASN A 1 164 ? 10.845 15.425 -29.913 1.00 61.56 164 ASN A N 1
ATOM 1332 C CA . ASN A 1 164 ? 10.485 14.164 -29.268 1.00 61.56 164 ASN A CA 1
ATOM 1333 C C . ASN A 1 164 ? 9.085 13.683 -29.650 1.00 61.56 164 ASN A C 1
ATOM 1335 O O . ASN A 1 164 ? 8.926 12.494 -29.945 1.00 61.56 164 ASN A O 1
ATOM 1339 N N . LYS A 1 165 ? 8.101 14.585 -29.735 1.00 61.06 165 LYS A N 1
ATOM 1340 C CA . LYS A 1 165 ? 6.746 14.253 -30.198 1.00 61.06 165 LYS A CA 1
ATOM 1341 C C . LYS A 1 165 ? 6.772 13.744 -31.645 1.00 61.06 165 LYS A C 1
ATOM 1343 O O . LYS A 1 165 ? 6.261 12.661 -31.934 1.00 61.06 165 LYS A O 1
ATOM 1348 N N . LYS A 1 166 ? 7.517 14.421 -32.530 1.00 70.50 166 LYS A N 1
ATOM 1349 C CA . LYS A 1 166 ? 7.764 13.983 -33.919 1.00 70.50 166 LYS A CA 1
ATOM 1350 C C . LYS A 1 166 ? 8.489 12.627 -33.980 1.00 70.50 166 LYS A C 1
ATOM 1352 O O . LYS A 1 166 ? 8.177 11.791 -34.837 1.00 70.50 166 LYS A O 1
ATOM 1357 N N . LYS A 1 167 ? 9.447 12.354 -33.083 1.00 67.31 167 LYS A N 1
ATOM 1358 C CA . LYS A 1 167 ? 10.141 11.048 -32.992 1.00 67.31 167 LYS A CA 1
ATOM 1359 C C . LYS A 1 167 ? 9.210 9.924 -32.525 1.00 67.31 167 LYS A C 1
ATOM 1361 O O . LYS A 1 167 ? 9.326 8.801 -33.028 1.00 67.31 167 LYS A O 1
ATOM 1366 N N . GLU A 1 168 ? 8.297 10.202 -31.603 1.00 55.75 168 GLU A N 1
ATOM 1367 C CA . GLU A 1 168 ? 7.336 9.233 -31.072 1.00 55.75 168 GLU A CA 1
ATOM 1368 C C . GLU A 1 168 ? 6.267 8.869 -32.115 1.00 55.75 168 GLU A C 1
ATOM 1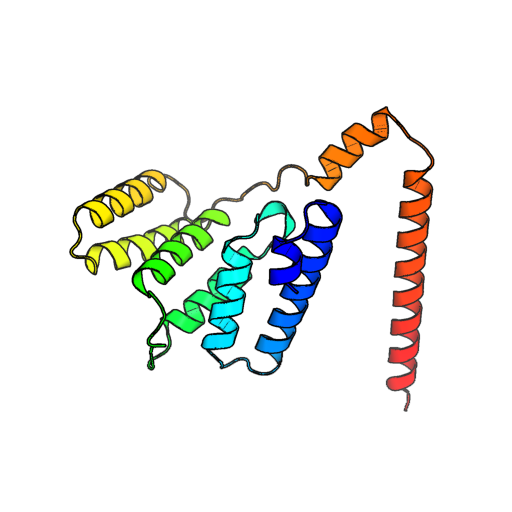370 O O . GLU A 1 168 ? 6.085 7.685 -32.417 1.00 55.75 168 GLU A O 1
ATOM 1375 N N . GLU A 1 169 ? 5.714 9.863 -32.813 1.00 68.69 169 GLU A N 1
ATOM 1376 C CA . GLU A 1 169 ? 4.784 9.663 -33.935 1.00 68.69 169 GLU A CA 1
ATOM 1377 C C . GLU A 1 169 ? 5.421 8.864 -35.088 1.00 68.69 169 GLU A C 1
ATOM 1379 O O . GLU A 1 169 ? 4.806 7.960 -35.669 1.00 68.69 169 GLU A O 1
ATOM 1384 N N . ARG A 1 170 ? 6.699 9.126 -35.404 1.00 74.44 170 ARG A N 1
ATOM 1385 C CA . ARG A 1 170 ? 7.458 8.347 -36.403 1.00 74.44 170 ARG A CA 1
ATOM 1386 C C . ARG A 1 170 ? 7.632 6.885 -35.980 1.00 74.44 170 ARG A C 1
ATOM 1388 O O . ARG A 1 170 ? 7.561 5.992 -36.832 1.00 74.44 170 ARG A O 1
ATOM 1395 N N . ARG A 1 171 ? 7.862 6.612 -34.692 1.00 72.69 171 ARG A N 1
ATOM 1396 C CA . ARG A 1 171 ? 7.983 5.241 -34.157 1.00 72.69 171 ARG A CA 1
ATOM 1397 C C . ARG A 1 171 ? 6.644 4.511 -34.187 1.00 72.69 171 ARG A C 1
ATOM 1399 O O . ARG A 1 171 ? 6.610 3.339 -34.569 1.00 72.69 171 ARG A O 1
ATOM 1406 N N . GLU A 1 172 ? 5.555 5.197 -33.867 1.00 66.50 172 GLU A N 1
ATOM 1407 C CA . GLU A 1 172 ? 4.210 4.626 -33.895 1.00 66.50 172 GLU A CA 1
ATOM 1408 C C . GLU A 1 172 ? 3.748 4.308 -35.326 1.00 66.50 172 GLU A C 1
ATOM 1410 O O . GLU A 1 172 ? 3.298 3.192 -35.600 1.00 66.50 172 GLU A O 1
ATOM 1415 N N . ARG A 1 173 ? 3.992 5.209 -36.291 1.00 76.50 173 ARG A N 1
ATOM 1416 C CA . ARG A 1 173 ? 3.745 4.943 -37.723 1.00 76.50 173 ARG A CA 1
ATOM 1417 C C . ARG A 1 173 ? 4.526 3.727 -38.230 1.00 76.50 173 ARG A C 1
ATOM 1419 O O . ARG A 1 173 ? 3.980 2.916 -38.981 1.00 76.50 173 ARG A O 1
ATOM 1426 N N . LYS A 1 174 ? 5.788 3.559 -37.812 1.00 79.31 174 LYS A N 1
ATOM 1427 C CA . LYS A 1 174 ? 6.601 2.378 -38.165 1.00 79.31 174 LYS A CA 1
ATOM 1428 C C . LYS A 1 174 ? 6.042 1.086 -37.555 1.00 79.31 174 LYS A C 1
ATOM 1430 O O . LYS A 1 174 ? 6.045 0.060 -38.236 1.00 79.31 174 LYS A O 1
ATOM 1435 N N . ARG A 1 175 ? 5.532 1.127 -36.319 1.00 73.94 175 ARG A N 1
ATOM 1436 C CA . ARG A 1 175 ? 4.875 -0.023 -35.668 1.00 73.94 175 ARG A CA 1
ATOM 1437 C C . ARG A 1 175 ? 3.583 -0.419 -36.384 1.00 73.94 175 ARG A C 1
ATOM 1439 O O . ARG A 1 175 ? 3.467 -1.575 -36.782 1.00 73.94 175 ARG A O 1
ATOM 1446 N N . ARG A 1 176 ? 2.703 0.543 -36.685 1.00 75.19 176 ARG A N 1
ATOM 1447 C CA . ARG A 1 176 ? 1.452 0.301 -37.433 1.00 75.19 176 ARG A CA 1
ATOM 1448 C C . ARG A 1 176 ? 1.705 -0.286 -38.828 1.00 75.19 176 ARG A C 1
ATOM 1450 O O . ARG A 1 176 ? 0.984 -1.179 -39.262 1.00 75.19 176 ARG A O 1
ATOM 1457 N N . LYS A 1 177 ? 2.755 0.160 -39.533 1.00 78.25 177 LYS A N 1
ATOM 1458 C CA . LYS A 1 177 ? 3.150 -0.418 -40.836 1.00 78.25 177 LYS A CA 1
ATOM 1459 C C . LYS A 1 177 ? 3.650 -1.864 -40.718 1.00 78.25 177 LYS A C 1
ATOM 1461 O O . LYS A 1 177 ? 3.308 -2.683 -41.567 1.00 78.25 177 LYS A O 1
ATOM 1466 N N . LYS A 1 178 ? 4.434 -2.192 -39.682 1.00 76.19 178 LYS A N 1
ATOM 1467 C CA . LYS A 1 178 ? 4.886 -3.574 -39.427 1.00 76.19 178 LYS A CA 1
ATOM 1468 C C . LYS A 1 178 ? 3.725 -4.498 -39.060 1.00 76.19 178 LYS A C 1
ATOM 1470 O O . LYS A 1 178 ? 3.692 -5.633 -39.518 1.00 76.19 178 LYS A O 1
ATOM 1475 N N . GLU A 1 179 ? 2.761 -4.002 -38.294 1.00 72.56 179 GLU A N 1
ATOM 1476 C CA . GLU A 1 179 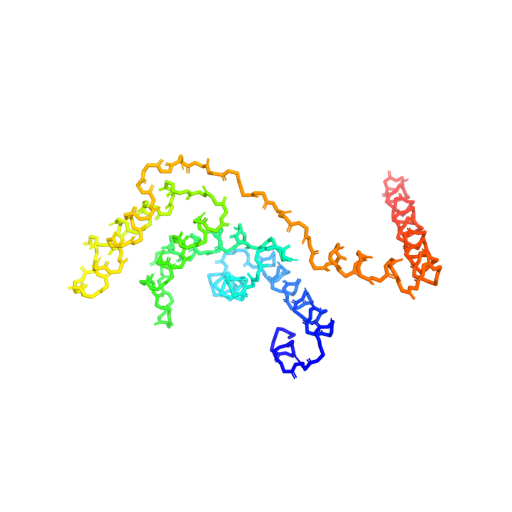? 1.573 -4.760 -37.902 1.00 72.56 179 GLU A CA 1
ATOM 1477 C C . GLU A 1 179 ? 0.641 -5.035 -39.092 1.00 72.56 179 GLU A C 1
ATOM 1479 O O . GLU A 1 179 ? 0.201 -6.164 -39.278 1.00 72.56 179 GLU A O 1
ATOM 1484 N N . LYS A 1 180 ? 0.435 -4.050 -39.980 1.00 74.06 180 LYS A N 1
ATOM 1485 C CA . LYS A 1 180 ? -0.319 -4.250 -41.232 1.00 74.06 180 LYS A CA 1
ATOM 1486 C C . LYS A 1 180 ? 0.355 -5.230 -42.198 1.00 74.06 180 LYS A C 1
ATOM 1488 O O . LYS A 1 180 ? -0.349 -5.953 -42.890 1.00 74.06 180 LYS A O 1
ATOM 1493 N N . LYS A 1 181 ? 1.694 -5.278 -42.247 1.00 72.44 181 LYS A N 1
ATOM 1494 C CA . LYS A 1 181 ? 2.429 -6.273 -43.053 1.00 72.44 181 LYS A CA 1
ATOM 1495 C C . LYS A 1 181 ? 2.314 -7.693 -42.491 1.00 72.44 181 LYS A C 1
ATOM 1497 O O . LYS A 1 181 ? 2.266 -8.631 -43.268 1.00 72.44 181 LYS A O 1
ATOM 1502 N N . ARG A 1 182 ? 2.233 -7.842 -41.166 1.00 68.06 182 ARG A N 1
ATOM 1503 C CA . ARG A 1 182 ? 2.052 -9.142 -40.498 1.00 68.06 182 ARG A CA 1
ATOM 1504 C C . ARG A 1 182 ? 0.639 -9.717 -40.613 1.00 68.06 182 ARG A C 1
ATOM 1506 O O . ARG A 1 182 ? 0.491 -10.908 -40.439 1.00 68.06 182 ARG A O 1
ATOM 1513 N N . LYS A 1 183 ? -0.373 -8.888 -40.891 1.00 66.62 183 LYS A N 1
ATOM 1514 C CA . LYS A 1 183 ? -1.768 -9.320 -41.113 1.00 66.62 183 LYS A CA 1
ATOM 1515 C C . LYS A 1 183 ? -2.094 -9.632 -42.586 1.00 66.62 183 LYS A C 1
ATOM 1517 O O . LYS A 1 183 ? -3.251 -9.859 -42.908 1.00 66.62 183 LYS A O 1
ATOM 1522 N N . ARG A 1 184 ? -1.108 -9.539 -43.488 1.00 58.28 184 ARG A N 1
ATOM 1523 C CA . ARG A 1 184 ? -1.247 -9.792 -44.938 1.00 58.28 184 ARG A CA 1
ATOM 1524 C C . ARG A 1 184 ? -0.466 -11.028 -45.415 1.00 58.28 184 ARG A C 1
ATOM 1526 O O . ARG A 1 184 ? -0.433 -11.278 -46.613 1.00 58.28 184 ARG A O 1
ATOM 1533 N N . HIS A 1 185 ? 0.164 -11.737 -44.486 1.00 49.25 185 HIS A N 1
ATOM 1534 C CA . HIS A 1 185 ? 0.745 -13.068 -44.638 1.00 49.25 185 HIS A CA 1
ATOM 1535 C C . HIS A 1 185 ? -0.013 -13.997 -43.697 1.00 49.25 185 HIS A C 1
ATOM 1537 O O . HIS A 1 185 ? -0.103 -15.190 -44.038 1.00 49.25 185 HIS A O 1
#

Secondary structure (DSSP, 8-state):
-HHHHHT--SHHHHHHHHHHHHHHHHHHHHH-TT-HHHHHHHHHHHHTS-HHHH--HHHHHHHHHHHHT-SS--TT--HHHHHHHHHHHHHHTTBHHHHHHHHHHHHHH---HHHHHHHHHHHHTTTT--SB--------HHHHHHHHHHTT-TTHHHHHHHHHHHHHHHHHHHHHHHHHHHT--

Organism: NCBI:txid400777